Protein AF-A0A094AEA1-F1 (afdb_monomer_lite)

Radius of gyration: 21.07 Å; chains: 1; bounding box: 58×48×58 Å

Foldseek 3Di:
DDDDPDDPQCNVPVVVVVLVVCVVVVNHDPVSVVVVVCPDPVNCVVVVHDADLAEADAQPQVLQVVLVVSVQVVQVVVVHAKEKEAWDKDDKPFDPDDPVVVLCVQQDDDRVCQAQDHRIAIDDAFFKKFFQAQDDVVVPSHHLDIDTHHDDDDDPPWDKDWDDPDSHYIYIDTPDFDDADDDDPRITMGIGDHRMHGRSYDHPVSCPPPRDPHYHYDPDDDPDVPPVPD

pLDDT: mean 79.5, std 16.37, range [35.78, 96.88]

Structure (mmCIF, N/CA/C/O backbone):
data_AF-A0A094AEA1-F1
#
_entry.id   AF-A0A094AEA1-F1
#
loop_
_atom_site.group_PDB
_atom_site.id
_atom_site.type_symbol
_atom_site.label_atom_id
_atom_site.label_alt_id
_atom_site.label_comp_id
_atom_site.label_asym_id
_atom_site.label_entity_id
_atom_site.label_seq_id
_atom_site.pdbx_PDB_ins_code
_atom_site.Cartn_x
_atom_site.Cartn_y
_atom_site.Cartn_z
_atom_site.occupancy
_atom_site.B_iso_or_equiv
_atom_site.auth_seq_id
_atom_site.auth_comp_id
_atom_site.auth_asym_id
_atom_site.auth_atom_id
_atom_site.pdbx_PDB_model_num
ATOM 1 N N . MET A 1 1 ? -20.321 30.774 8.370 1.00 50.22 1 MET A N 1
ATOM 2 C CA . MET A 1 1 ? -19.641 29.463 8.429 1.00 50.22 1 MET A CA 1
ATOM 3 C C . MET A 1 1 ? -20.713 28.437 8.735 1.00 50.22 1 MET A C 1
ATOM 5 O O . MET A 1 1 ? -21.403 28.610 9.728 1.00 50.22 1 MET A O 1
ATOM 9 N N . VAL A 1 2 ? -20.937 27.473 7.847 1.00 66.75 2 VAL A N 1
ATOM 10 C CA . VAL A 1 2 ? -21.936 26.412 8.049 1.00 66.75 2 VAL A CA 1
ATOM 11 C C . VAL A 1 2 ? -21.170 25.153 8.434 1.00 66.75 2 VAL A C 1
ATOM 13 O O . VAL A 1 2 ? -20.231 24.784 7.731 1.00 66.75 2 VAL A O 1
ATOM 16 N N . PHE A 1 3 ? -21.530 24.537 9.557 1.00 77.38 3 PHE A N 1
ATOM 17 C CA . PHE A 1 3 ? -20.961 23.265 9.995 1.00 77.38 3 PHE A CA 1
ATOM 18 C C . PHE A 1 3 ? -21.925 22.145 9.621 1.00 77.38 3 PHE A C 1
ATOM 20 O O . PHE A 1 3 ? -23.114 22.234 9.915 1.00 77.38 3 PHE A O 1
ATOM 27 N N . LEU A 1 4 ? -21.413 21.104 8.969 1.00 79.75 4 LEU A N 1
ATOM 28 C CA . LEU A 1 4 ? -22.172 19.879 8.747 1.00 79.75 4 LEU A CA 1
ATOM 29 C C . LEU A 1 4 ? -22.147 19.069 10.045 1.00 79.75 4 LEU A C 1
ATOM 31 O O . LEU A 1 4 ? -21.067 18.775 10.558 1.00 79.75 4 LEU A O 1
ATOM 35 N N . THR A 1 5 ? -23.323 18.757 10.583 1.00 77.25 5 THR A N 1
ATOM 36 C CA . THR A 1 5 ? -23.481 18.047 11.864 1.00 77.25 5 THR A CA 1
ATOM 37 C C . THR A 1 5 ? -23.836 16.575 11.696 1.00 77.25 5 THR A C 1
ATOM 39 O O . THR A 1 5 ? -23.766 15.826 12.660 1.00 77.25 5 THR A O 1
ATOM 42 N N . GLU A 1 6 ? -24.219 16.153 10.491 1.00 78.12 6 GLU A N 1
ATOM 43 C CA . GLU A 1 6 ? -24.683 14.793 10.221 1.00 78.12 6 GLU A CA 1
ATOM 44 C C . GLU A 1 6 ? -23.551 13.919 9.664 1.00 78.12 6 GLU A C 1
ATOM 46 O O . GLU A 1 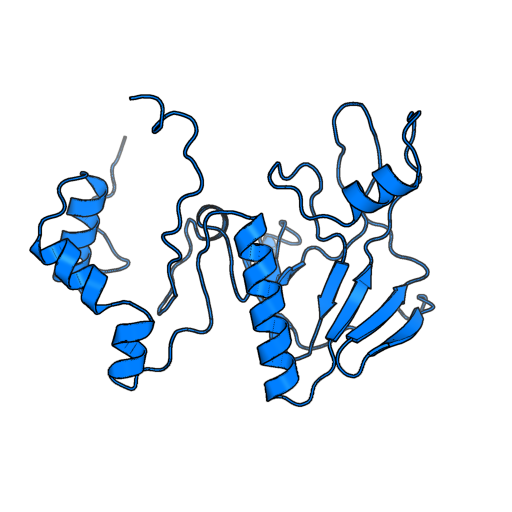6 ? -22.912 14.262 8.661 1.00 78.12 6 GLU A O 1
ATOM 51 N N . GLN A 1 7 ? -23.287 12.786 10.324 1.00 77.38 7 GLN A N 1
ATOM 52 C CA . GLN A 1 7 ? -22.296 11.807 9.883 1.00 77.38 7 GLN A CA 1
ATOM 53 C C . GLN A 1 7 ? -22.943 10.751 8.983 1.00 77.38 7 GLN A C 1
ATOM 55 O O . GLN A 1 7 ? -23.528 9.782 9.451 1.00 77.38 7 GLN A O 1
ATOM 60 N N . MET A 1 8 ? -22.761 10.891 7.671 1.00 82.81 8 MET A N 1
ATOM 61 C CA . MET A 1 8 ? -23.356 9.967 6.696 1.00 82.81 8 MET A CA 1
ATOM 62 C C . MET A 1 8 ? -22.589 8.645 6.542 1.00 82.81 8 MET A C 1
ATOM 64 O O . MET A 1 8 ? -23.136 7.679 6.022 1.00 82.81 8 MET A O 1
ATOM 68 N N . ARG A 1 9 ? -21.306 8.579 6.936 1.00 80.94 9 ARG A N 1
ATOM 69 C CA . ARG A 1 9 ? -20.458 7.396 6.670 1.00 80.94 9 ARG A CA 1
ATOM 70 C C . ARG A 1 9 ? -20.706 6.225 7.619 1.00 80.94 9 ARG A C 1
ATOM 72 O O . ARG A 1 9 ? -20.421 5.096 7.240 1.00 80.94 9 ARG A O 1
ATOM 79 N N . GLN A 1 10 ? -21.176 6.502 8.832 1.00 82.19 10 GLN A N 1
ATOM 80 C CA . GLN A 1 10 ? -21.450 5.513 9.881 1.00 82.19 10 GLN A CA 1
ATOM 81 C C . GLN A 1 10 ? -22.907 5.589 10.363 1.00 82.19 10 GLN A C 1
ATOM 83 O O . GLN A 1 10 ? -23.196 5.208 11.489 1.00 82.19 10 GLN A O 1
ATOM 88 N N . ALA A 1 11 ? -23.825 6.084 9.525 1.00 81.12 11 ALA A N 1
ATOM 89 C CA . ALA A 1 11 ? -25.209 6.369 9.918 1.00 81.12 11 ALA A CA 1
ATOM 90 C C . ALA A 1 11 ? -25.975 5.146 10.467 1.00 81.12 11 ALA A C 1
ATOM 92 O O . ALA A 1 11 ? -26.924 5.303 11.226 1.00 81.12 11 ALA A O 1
ATOM 93 N N . GLU A 1 12 ? -25.563 3.932 10.091 1.00 87.44 12 GLU A N 1
ATOM 94 C CA . GLU A 1 12 ? -26.194 2.675 10.513 1.00 87.44 12 GLU A CA 1
ATOM 95 C C . GLU A 1 12 ? -25.604 2.093 11.813 1.00 87.44 12 GLU A C 1
ATOM 97 O O . GLU A 1 12 ? -26.173 1.157 12.370 1.00 87.44 12 GLU A O 1
ATOM 102 N N . ASP A 1 13 ? -24.494 2.640 12.323 1.00 89.69 13 ASP A N 1
ATOM 103 C CA . ASP A 1 13 ? -23.802 2.151 13.523 1.00 89.69 13 ASP A CA 1
ATOM 104 C C . ASP A 1 13 ? -23.634 3.279 14.551 1.00 89.69 13 ASP A C 1
ATOM 106 O O . ASP A 1 13 ? -22.590 3.931 14.651 1.00 89.69 13 ASP A O 1
ATOM 110 N N . LEU A 1 14 ? -24.703 3.510 15.321 1.00 89.00 14 LEU A N 1
ATOM 111 C CA . LEU A 1 14 ? -24.758 4.561 16.342 1.00 89.00 14 LEU A CA 1
ATOM 112 C C . LEU A 1 14 ? -23.715 4.358 17.448 1.00 89.00 14 LEU A C 1
ATOM 114 O O . LEU A 1 14 ? -23.141 5.328 17.933 1.00 89.00 14 LEU A O 1
ATOM 118 N N . VAL A 1 15 ? -23.426 3.106 17.820 1.00 89.69 15 VAL A N 1
ATOM 119 C CA . VAL A 1 15 ? -22.419 2.796 18.848 1.00 89.69 15 VAL A CA 1
ATOM 120 C C . VAL A 1 15 ? -21.035 3.218 18.364 1.00 89.69 15 VAL A C 1
ATOM 122 O O . VAL A 1 15 ? -20.272 3.843 19.108 1.00 89.69 15 VAL A O 1
ATOM 125 N N . PHE A 1 16 ? -20.712 2.920 17.105 1.00 89.31 16 PHE A N 1
ATOM 126 C CA . PHE A 1 16 ? -19.448 3.337 16.519 1.00 89.31 16 PHE A CA 1
ATOM 127 C C . PHE A 1 16 ? -19.384 4.851 16.295 1.00 89.31 16 PHE A C 1
ATOM 129 O O . PHE A 1 16 ? -18.338 5.453 16.546 1.00 89.31 16 PHE A O 1
ATOM 136 N N . GLN A 1 17 ? -20.483 5.488 15.883 1.00 90.56 17 GLN A N 1
ATOM 137 C CA . GLN A 1 17 ? -20.557 6.946 15.768 1.00 90.56 17 GLN A CA 1
ATOM 138 C C . GLN A 1 17 ? -20.243 7.628 17.107 1.00 90.56 17 GLN A C 1
ATOM 140 O O . GLN A 1 17 ? -19.363 8.488 17.167 1.00 90.56 17 GLN A O 1
ATOM 145 N N . ASP A 1 18 ? -20.898 7.192 18.178 1.00 91.38 18 ASP A N 1
ATOM 146 C CA . ASP A 1 18 ? -20.708 7.701 19.533 1.00 91.38 18 ASP A CA 1
ATOM 147 C C . ASP A 1 18 ? -19.257 7.542 20.015 1.00 91.38 18 ASP A C 1
ATOM 149 O O . ASP A 1 18 ? -18.666 8.467 20.587 1.00 91.38 18 ASP A O 1
ATOM 153 N N . LEU A 1 19 ? -18.649 6.381 19.747 1.00 93.50 19 LEU A N 1
ATOM 154 C CA . LEU A 1 19 ? -17.238 6.130 20.041 1.00 93.50 19 LEU A CA 1
ATOM 155 C C . LEU A 1 19 ? -16.334 7.108 19.277 1.00 93.50 19 LEU A C 1
ATOM 157 O O . LEU A 1 19 ? -15.411 7.681 19.863 1.00 93.50 19 LEU A O 1
ATOM 161 N N . LEU A 1 20 ? -16.590 7.335 17.984 1.00 91.44 20 LEU A N 1
ATOM 162 C CA . LEU A 1 20 ? -15.818 8.271 17.157 1.00 91.44 20 LEU A CA 1
ATOM 163 C C . LEU A 1 20 ? -15.976 9.725 17.619 1.00 91.44 20 LEU A C 1
ATOM 165 O O . LEU A 1 20 ? -15.004 10.486 17.590 1.00 91.44 20 LEU A O 1
ATOM 169 N N . GLU A 1 21 ? -17.167 10.122 18.065 1.00 91.56 21 GLU A N 1
ATOM 170 C CA . GLU A 1 21 ? -17.406 11.448 18.634 1.00 91.56 21 GLU A CA 1
ATOM 171 C C . GLU A 1 21 ? -16.612 11.650 19.927 1.00 91.56 21 GLU A C 1
ATOM 173 O O . GLU A 1 21 ? -15.903 12.654 20.044 1.00 91.56 21 GLU A O 1
ATOM 178 N N . ARG A 1 22 ? -16.624 10.660 20.832 1.00 94.88 22 ARG A N 1
ATOM 179 C CA . ARG A 1 22 ? -15.803 10.674 22.056 1.00 94.88 22 ARG A CA 1
ATOM 180 C C . ARG A 1 22 ? -14.307 10.658 21.761 1.00 94.88 22 ARG A C 1
ATOM 182 O O . ARG A 1 22 ? -13.546 11.365 22.422 1.00 94.88 22 ARG A O 1
ATOM 189 N N . ALA A 1 23 ? -13.867 9.902 20.755 1.00 91.75 23 ALA A N 1
ATOM 190 C CA . ALA A 1 23 ? -12.479 9.927 20.300 1.00 91.75 23 ALA A CA 1
ATOM 191 C C . ALA A 1 23 ? -12.083 11.331 19.818 1.00 91.75 23 ALA A C 1
ATOM 193 O O . ALA A 1 23 ? -11.015 11.833 20.173 1.00 91.75 23 ALA A O 1
ATOM 194 N N . ARG A 1 24 ? -12.961 11.995 19.054 1.00 90.81 24 ARG A N 1
ATOM 195 C CA . ARG A 1 24 ? -12.738 13.350 18.531 1.00 90.81 24 ARG A CA 1
ATOM 196 C C . ARG A 1 24 ? -12.669 14.409 19.634 1.00 90.81 24 ARG A C 1
ATOM 198 O O . ARG A 1 24 ? -11.905 15.361 19.489 1.00 90.81 24 ARG A O 1
ATOM 205 N N . SER A 1 25 ? -13.443 14.264 20.710 1.00 93.75 25 SER A N 1
ATOM 206 C CA . SER A 1 25 ? -13.409 15.160 21.877 1.00 93.75 25 SER A CA 1
ATOM 207 C C . SER A 1 25 ? -12.393 14.759 22.949 1.00 93.75 25 SER A C 1
ATOM 209 O O . SER A 1 25 ? -12.311 15.440 23.966 1.00 93.75 25 SER A O 1
ATOM 211 N N . ALA A 1 26 ? -11.613 13.693 22.732 1.00 93.31 26 ALA A N 1
ATOM 212 C CA . ALA A 1 26 ? -10.673 13.134 23.706 1.00 93.31 26 ALA A CA 1
ATOM 213 C C . ALA A 1 26 ? -11.330 12.722 25.044 1.00 93.31 26 ALA A C 1
ATOM 215 O O . ALA A 1 26 ? -10.745 12.873 26.114 1.00 93.31 26 ALA A O 1
ATOM 216 N N . THR A 1 27 ? -12.543 12.171 24.980 1.00 96.12 27 THR A N 1
ATOM 217 C CA . THR A 1 27 ? -13.341 11.727 26.138 1.00 96.12 27 THR A CA 1
ATOM 218 C C . THR A 1 27 ? -13.695 10.238 26.053 1.00 96.12 27 THR A C 1
ATOM 220 O O . THR A 1 27 ? -14.815 9.848 26.380 1.00 96.12 27 THR A O 1
ATOM 223 N N . LEU A 1 28 ? -12.776 9.406 25.551 1.00 95.00 28 LEU A N 1
ATOM 224 C CA . LEU A 1 28 ? -12.965 7.952 25.489 1.00 95.00 28 LEU A CA 1
ATOM 225 C C . LEU A 1 28 ? -13.143 7.359 26.891 1.00 95.00 28 LEU A C 1
ATOM 227 O O . LEU A 1 28 ? -12.433 7.721 27.830 1.00 95.00 28 LEU A O 1
ATOM 231 N N . THR A 1 29 ? -14.080 6.426 27.009 1.00 95.12 29 THR A N 1
ATOM 232 C CA . THR A 1 29 ? -14.373 5.683 28.239 1.00 95.12 29 THR A CA 1
ATOM 233 C C . THR A 1 29 ? -13.571 4.380 28.314 1.00 95.12 29 THR A C 1
ATOM 235 O O . THR A 1 29 ? -12.970 3.938 27.332 1.00 95.12 29 THR A O 1
ATOM 238 N N . ALA A 1 30 ? -13.575 3.730 29.481 1.00 95.56 30 ALA A N 1
ATOM 239 C CA . ALA A 1 30 ? -12.978 2.402 29.635 1.00 95.56 30 ALA A CA 1
ATOM 240 C C . ALA A 1 30 ? -13.652 1.355 28.727 1.00 95.56 30 ALA A C 1
ATOM 242 O O . ALA A 1 30 ? -12.961 0.513 28.154 1.00 95.56 30 ALA A O 1
ATOM 243 N N . ASP A 1 31 ? -14.970 1.454 28.538 1.00 94.06 31 ASP A N 1
ATOM 244 C CA . ASP A 1 31 ? -15.739 0.554 27.674 1.00 94.06 31 ASP A CA 1
ATOM 245 C C . ASP A 1 31 ? -15.405 0.763 26.189 1.00 94.06 31 ASP A C 1
ATOM 247 O O . ASP A 1 31 ? -15.290 -0.208 25.437 1.00 94.06 31 ASP A O 1
ATOM 251 N N . ASP A 1 32 ? -15.153 2.009 25.764 1.00 94.44 32 ASP A N 1
ATOM 252 C CA . ASP A 1 32 ? -14.671 2.295 24.404 1.00 94.44 32 ASP A CA 1
ATOM 253 C C . ASP A 1 32 ? -13.307 1.632 24.161 1.00 94.44 32 ASP A C 1
ATOM 255 O O . ASP A 1 32 ? -13.085 0.998 23.129 1.00 94.44 32 ASP A O 1
ATOM 259 N N . VAL A 1 33 ? -12.390 1.733 25.129 1.00 92.12 33 VAL A N 1
ATOM 260 C CA . VAL A 1 33 ? -11.064 1.102 25.044 1.00 92.12 33 VAL A CA 1
ATOM 261 C C . VAL A 1 33 ? -11.180 -0.424 25.034 1.00 92.12 33 VAL A C 1
ATOM 263 O O . VAL A 1 33 ? -10.496 -1.080 24.248 1.00 92.12 33 VAL A O 1
ATOM 266 N N . ALA A 1 34 ? -12.060 -1.002 25.855 1.00 92.25 34 ALA A N 1
ATOM 267 C CA . ALA A 1 34 ? -12.329 -2.439 25.845 1.00 92.25 34 ALA A CA 1
ATOM 268 C C . ALA A 1 34 ? -12.881 -2.903 24.485 1.00 92.25 34 ALA A C 1
ATOM 270 O O . ALA A 1 34 ? -12.430 -3.916 23.949 1.00 92.25 34 ALA A O 1
ATOM 271 N N . THR A 1 35 ? -13.783 -2.119 23.891 1.00 91.69 35 THR A N 1
ATOM 272 C CA . THR A 1 35 ? -14.342 -2.363 22.553 1.00 91.69 35 THR A CA 1
ATOM 273 C C . THR A 1 35 ? -13.265 -2.296 21.466 1.00 91.69 35 THR A C 1
ATOM 275 O O . THR A 1 35 ? -13.200 -3.160 20.596 1.00 91.69 35 THR A O 1
ATOM 278 N N . LEU A 1 36 ? -12.359 -1.316 21.520 1.00 90.81 36 LEU A N 1
ATOM 279 C CA . LEU A 1 36 ? -11.240 -1.234 20.574 1.00 90.81 36 LEU A CA 1
ATOM 280 C C . LEU A 1 36 ? -10.261 -2.407 20.739 1.00 90.81 36 LEU A C 1
ATOM 282 O O . LEU A 1 36 ? -9.800 -2.970 19.745 1.00 90.81 36 LEU A O 1
ATOM 286 N N . ASN A 1 37 ? -9.980 -2.816 21.978 1.00 90.44 37 ASN A N 1
ATOM 287 C CA . ASN A 1 37 ? -9.094 -3.943 22.268 1.00 90.44 37 ASN A CA 1
ATOM 288 C C . ASN A 1 37 ? -9.697 -5.300 21.872 1.00 90.44 37 ASN A C 1
ATOM 290 O O . ASN A 1 37 ? -8.947 -6.217 21.538 1.00 90.44 37 ASN A O 1
ATOM 294 N N . SER A 1 38 ? -11.024 -5.454 21.846 1.00 89.56 38 SER A N 1
ATOM 295 C CA . SER A 1 38 ? -11.652 -6.671 21.308 1.00 89.56 38 SER A CA 1
ATOM 296 C C . SER A 1 38 ? -11.488 -6.788 19.785 1.00 89.56 38 SER A C 1
ATOM 298 O O . SER A 1 38 ? -11.531 -7.889 19.242 1.00 89.56 38 SER A O 1
ATOM 300 N N . CYS A 1 39 ? -11.218 -5.671 19.101 1.00 89.75 39 CYS A N 1
ATOM 301 C CA . CYS A 1 39 ? -11.060 -5.594 17.651 1.00 89.75 39 CYS A CA 1
ATOM 302 C C . CYS A 1 39 ? -9.614 -5.759 17.151 1.00 89.75 39 CYS A C 1
ATOM 304 O O . CYS A 1 39 ? -9.359 -5.482 15.975 1.00 89.75 39 CYS A O 1
ATOM 306 N N . THR A 1 40 ? -8.664 -6.184 17.990 1.00 91.44 40 THR A N 1
ATOM 307 C CA . THR A 1 40 ? -7.281 -6.423 17.542 1.00 91.44 40 THR A CA 1
ATOM 308 C C . THR A 1 40 ? -7.209 -7.543 16.506 1.00 91.44 40 THR A C 1
ATOM 310 O O . THR A 1 40 ? -8.050 -8.445 16.472 1.00 91.44 40 THR A O 1
ATOM 313 N N . THR A 1 41 ? -6.177 -7.502 15.660 1.00 88.25 41 THR A N 1
ATOM 314 C CA . THR A 1 41 ? -5.921 -8.544 14.658 1.00 88.25 41 THR A CA 1
ATOM 315 C C . THR A 1 41 ? -5.825 -9.921 15.313 1.00 88.25 41 THR A C 1
ATOM 317 O O . THR A 1 41 ? -6.413 -10.873 14.811 1.00 88.25 41 THR A O 1
ATOM 320 N N . GLU A 1 42 ? -5.140 -10.026 16.454 1.00 89.25 42 GLU A N 1
ATOM 321 C CA . GLU A 1 42 ? -4.992 -11.273 17.203 1.00 89.25 42 GLU A CA 1
ATOM 322 C C . GLU A 1 42 ? -6.342 -11.811 17.691 1.00 89.25 42 GLU A C 1
ATOM 324 O O . GLU A 1 42 ? -6.629 -12.991 17.494 1.00 89.25 42 GLU A O 1
ATOM 329 N N . ASN A 1 43 ? -7.190 -10.953 18.270 1.00 90.19 43 ASN A N 1
ATOM 330 C CA . ASN A 1 43 ? -8.504 -11.360 18.771 1.00 90.19 43 ASN A CA 1
ATOM 331 C C . ASN A 1 43 ? -9.444 -11.765 17.633 1.00 90.19 43 ASN A C 1
ATOM 333 O O . ASN A 1 43 ? -10.114 -12.792 17.723 1.00 90.19 43 ASN A O 1
ATOM 337 N N . ARG A 1 44 ? -9.454 -11.013 16.527 1.00 89.25 44 ARG A N 1
ATOM 338 C CA . ARG A 1 44 ? -10.253 -11.358 15.342 1.00 89.25 44 ARG A CA 1
ATOM 339 C C . ARG A 1 44 ? -9.821 -12.692 14.732 1.00 89.25 44 ARG A C 1
ATOM 341 O O . ARG A 1 44 ? -10.673 -13.532 14.455 1.00 89.25 44 ARG A O 1
ATOM 348 N N . ILE A 1 45 ? -8.514 -12.936 14.604 1.00 91.06 45 ILE A N 1
ATOM 349 C CA . ILE A 1 45 ? -7.986 -14.228 14.134 1.00 91.06 45 ILE A CA 1
ATOM 350 C C . ILE A 1 45 ? -8.361 -15.362 15.096 1.00 91.06 45 ILE A C 1
ATOM 352 O O . ILE A 1 45 ? -8.776 -16.427 14.641 1.00 91.06 45 ILE A O 1
ATOM 356 N N . ALA A 1 46 ? -8.253 -15.147 16.412 1.00 91.69 46 ALA A N 1
ATOM 357 C CA . ALA A 1 46 ? -8.652 -16.140 17.413 1.00 91.69 46 ALA A CA 1
ATOM 358 C C . ALA A 1 46 ? -10.148 -16.497 17.321 1.00 91.69 46 ALA A C 1
ATOM 360 O O . ALA A 1 46 ? -10.524 -17.638 17.583 1.00 91.69 46 ALA A O 1
ATOM 361 N N . ASN A 1 47 ? -10.977 -15.553 16.871 1.00 91.00 47 ASN A N 1
ATOM 362 C CA . ASN A 1 47 ? -12.402 -15.748 16.606 1.00 91.00 47 ASN A CA 1
ATOM 363 C C . ASN A 1 47 ? -12.704 -16.320 15.204 1.00 91.00 47 ASN A C 1
ATOM 365 O O . ASN A 1 47 ? -13.868 -16.438 14.827 1.00 91.00 47 ASN A O 1
ATOM 369 N N . GLY A 1 48 ? -11.682 -16.691 14.425 1.00 91.31 48 GLY A N 1
ATOM 370 C CA . GLY A 1 48 ? -11.834 -17.280 13.091 1.00 91.31 48 GLY A CA 1
ATOM 371 C C . GLY A 1 48 ? -12.064 -16.268 11.965 1.00 91.31 48 GLY A C 1
ATOM 372 O O . GLY A 1 48 ? -12.373 -16.668 10.841 1.00 91.31 48 GLY A O 1
ATOM 373 N N . GLU A 1 49 ? -11.909 -14.968 12.225 1.00 91.25 49 GLU A N 1
ATOM 374 C CA . GLU A 1 49 ? -12.013 -13.943 11.189 1.00 91.25 49 GLU A CA 1
ATOM 375 C C . GLU A 1 49 ? -10.727 -13.850 10.359 1.00 91.25 49 GLU A C 1
ATOM 377 O O . GLU A 1 49 ? -9.607 -13.978 10.859 1.00 91.25 49 GLU A O 1
ATOM 382 N N . THR A 1 50 ? -10.887 -13.560 9.067 1.00 86.81 50 THR A N 1
ATOM 383 C CA . THR A 1 50 ? -9.753 -13.228 8.199 1.00 86.81 50 THR A CA 1
ATOM 384 C C . THR A 1 50 ? -9.477 -11.728 8.295 1.00 86.81 50 THR A C 1
ATOM 386 O O . THR A 1 50 ? -10.377 -10.931 8.019 1.00 86.81 50 THR A O 1
ATOM 389 N N . PRO A 1 51 ? -8.258 -11.308 8.671 1.00 84.62 51 PRO A N 1
ATOM 390 C CA . PRO A 1 51 ? -7.947 -9.895 8.787 1.00 84.62 51 PRO A CA 1
ATOM 391 C C . PRO A 1 51 ? -7.996 -9.205 7.413 1.00 84.62 51 PRO A C 1
ATOM 393 O O . PRO A 1 51 ? -7.666 -9.826 6.398 1.00 84.62 51 PRO A O 1
ATOM 396 N N . PRO A 1 52 ? -8.372 -7.914 7.356 1.00 86.75 52 PRO A N 1
ATOM 397 C CA . PRO A 1 52 ? -8.426 -7.175 6.101 1.00 86.75 52 PRO A CA 1
ATOM 398 C C . PRO A 1 52 ? -7.070 -7.140 5.391 1.00 86.75 52 PRO A C 1
ATOM 400 O O . PRO A 1 52 ? -6.025 -6.995 6.020 1.00 86.75 52 PRO A O 1
ATOM 403 N N . GLU A 1 53 ? -7.084 -7.163 4.059 1.00 84.31 53 GLU A N 1
ATOM 404 C CA . GLU A 1 53 ? -5.852 -7.126 3.254 1.00 84.31 53 GLU A CA 1
ATOM 405 C C . GLU A 1 53 ? -5.126 -5.769 3.286 1.00 84.31 53 GLU A C 1
ATOM 407 O O . GLU A 1 53 ? -3.992 -5.657 2.815 1.00 84.31 53 GLU A O 1
ATOM 412 N N . ARG A 1 54 ? -5.790 -4.716 3.783 1.00 90.75 54 ARG A N 1
ATOM 413 C CA . ARG A 1 54 ? -5.304 -3.333 3.732 1.00 90.75 54 ARG A CA 1
ATOM 414 C C . ARG A 1 54 ? -5.072 -2.755 5.116 1.00 90.75 54 ARG A C 1
ATOM 416 O O . ARG A 1 54 ? -5.904 -2.923 6.006 1.00 90.75 54 ARG A O 1
ATOM 423 N N . ALA A 1 55 ? -4.002 -1.979 5.248 1.00 92.62 55 ALA A N 1
ATOM 424 C CA . ALA A 1 55 ? -3.642 -1.305 6.486 1.00 92.62 55 ALA A CA 1
ATOM 425 C C . ALA A 1 55 ? -3.454 0.213 6.326 1.00 92.62 55 ALA A C 1
ATOM 427 O O . ALA A 1 55 ? -2.920 0.701 5.327 1.00 92.62 55 ALA A O 1
ATOM 428 N N . ILE A 1 56 ? -3.825 0.965 7.360 1.00 92.31 56 ILE A N 1
ATOM 429 C CA . ILE A 1 56 ? -3.379 2.342 7.573 1.00 92.31 56 ILE A CA 1
ATOM 430 C C . ILE A 1 56 ? -2.208 2.311 8.551 1.00 92.31 56 ILE A C 1
ATOM 432 O O . ILE A 1 56 ? -2.349 1.851 9.681 1.00 92.31 56 ILE A O 1
ATOM 436 N N . ILE A 1 57 ? -1.052 2.821 8.128 1.00 90.50 57 ILE A N 1
ATOM 437 C CA . ILE A 1 57 ? 0.164 2.896 8.945 1.00 90.50 57 ILE A CA 1
ATOM 438 C C . ILE A 1 57 ? 0.695 4.322 8.902 1.00 90.50 57 ILE A C 1
ATOM 440 O O . ILE A 1 57 ? 1.084 4.814 7.845 1.00 90.50 57 ILE A O 1
ATOM 444 N N . ARG A 1 58 ? 0.756 4.977 10.063 1.00 85.81 58 ARG A N 1
ATOM 445 C CA . ARG A 1 58 ? 1.135 6.392 10.191 1.00 85.81 58 ARG A CA 1
ATOM 446 C C . ARG A 1 58 ? 2.518 6.710 9.609 1.00 85.81 58 ARG A C 1
ATOM 448 O O . ARG A 1 58 ? 2.669 7.639 8.820 1.00 85.81 58 ARG A O 1
ATOM 455 N N . LEU A 1 59 ? 3.549 5.961 10.003 1.00 83.88 59 LEU A N 1
ATOM 456 C CA . LEU A 1 59 ? 4.927 6.255 9.602 1.00 83.88 59 LEU A CA 1
ATOM 457 C C . LEU A 1 59 ? 5.207 5.747 8.185 1.00 83.88 59 LEU A C 1
ATOM 459 O O . LEU A 1 59 ? 5.110 4.549 7.925 1.00 83.88 59 LEU A O 1
ATOM 463 N N . ASN A 1 60 ? 5.645 6.633 7.284 1.00 79.81 60 ASN A N 1
ATOM 464 C CA . ASN A 1 60 ? 5.901 6.280 5.882 1.00 79.81 60 ASN A CA 1
ATOM 465 C C . ASN A 1 60 ? 6.948 5.160 5.715 1.00 79.81 60 ASN A C 1
ATOM 467 O O . ASN A 1 60 ? 6.811 4.319 4.829 1.00 79.81 60 ASN A O 1
ATOM 471 N N . ARG A 1 61 ? 7.968 5.118 6.583 1.00 79.88 61 ARG A N 1
ATOM 472 C CA . ARG A 1 61 ? 8.989 4.058 6.589 1.00 79.88 61 ARG A CA 1
ATOM 473 C C . ARG A 1 61 ? 8.412 2.704 7.011 1.00 79.88 61 ARG A C 1
ATOM 475 O O . ARG A 1 61 ? 8.653 1.705 6.342 1.00 79.88 61 ARG A O 1
ATOM 482 N N . ALA A 1 62 ? 7.604 2.681 8.073 1.00 84.44 62 ALA A N 1
ATOM 483 C CA . ALA A 1 62 ? 6.920 1.467 8.522 1.00 84.44 62 ALA A CA 1
ATOM 484 C C . ALA A 1 62 ? 5.894 0.986 7.483 1.00 84.44 62 ALA A C 1
ATOM 486 O O . ALA A 1 62 ? 5.811 -0.208 7.207 1.00 84.44 62 ALA A O 1
ATOM 487 N N . ARG A 1 63 ? 5.172 1.919 6.845 1.00 88.62 63 ARG A N 1
ATOM 488 C CA . ARG A 1 63 ? 4.273 1.643 5.717 1.00 88.62 63 ARG A CA 1
ATOM 489 C C . ARG A 1 63 ? 5.015 0.952 4.571 1.00 88.62 63 ARG A C 1
ATOM 491 O O . ARG A 1 63 ? 4.498 -0.011 4.011 1.00 88.62 63 ARG A O 1
ATOM 498 N N . GLU A 1 64 ? 6.199 1.432 4.197 1.00 84.94 64 GLU A N 1
ATOM 499 C CA . GLU A 1 64 ? 6.988 0.807 3.129 1.00 84.94 64 GLU A CA 1
ATOM 500 C C . GLU A 1 64 ? 7.423 -0.614 3.502 1.00 84.94 64 GLU A C 1
ATOM 502 O O . GLU A 1 64 ? 7.242 -1.545 2.720 1.00 84.94 64 GLU A O 1
ATOM 507 N N . GLN A 1 65 ? 7.936 -0.800 4.719 1.00 85.75 65 GLN A N 1
ATOM 508 C CA . GLN A 1 65 ? 8.346 -2.116 5.200 1.00 85.75 65 GLN A CA 1
ATOM 509 C C . GLN A 1 65 ? 7.173 -3.104 5.225 1.00 85.75 65 GLN A C 1
ATOM 511 O O . GLN A 1 65 ? 7.312 -4.225 4.737 1.00 85.75 65 GLN A O 1
ATOM 516 N N . ALA A 1 66 ? 6.011 -2.682 5.732 1.00 89.69 66 ALA A N 1
ATOM 517 C CA . ALA A 1 66 ? 4.801 -3.498 5.732 1.00 89.69 66 ALA A CA 1
ATOM 518 C C . ALA A 1 66 ? 4.385 -3.880 4.305 1.00 89.69 66 ALA A C 1
ATOM 520 O O . ALA A 1 66 ? 4.130 -5.050 4.032 1.00 89.69 66 ALA A O 1
ATOM 521 N N . ASN A 1 67 ? 4.398 -2.926 3.369 1.00 92.31 67 ASN A N 1
ATOM 522 C CA . ASN A 1 67 ? 4.102 -3.204 1.964 1.00 92.31 67 ASN A CA 1
ATOM 523 C C . ASN A 1 67 ? 5.041 -4.258 1.359 1.00 92.31 67 ASN A C 1
ATOM 525 O O . ASN A 1 67 ? 4.568 -5.142 0.651 1.00 92.31 67 ASN A O 1
ATOM 529 N N . LEU A 1 68 ? 6.345 -4.205 1.647 1.00 90.12 68 LEU A N 1
ATOM 530 C CA . LEU A 1 68 ? 7.299 -5.205 1.156 1.00 90.12 68 LEU A CA 1
ATOM 531 C C . LEU A 1 68 ? 7.058 -6.592 1.767 1.00 90.12 68 LEU A C 1
ATOM 533 O O . LEU A 1 68 ? 7.169 -7.596 1.061 1.00 90.12 68 LEU A O 1
ATOM 537 N N . VAL A 1 69 ? 6.714 -6.667 3.056 1.00 92.06 69 VAL A N 1
ATOM 538 C CA . VAL A 1 69 ? 6.352 -7.932 3.718 1.00 92.06 69 VAL A CA 1
ATOM 539 C C . VAL A 1 69 ? 5.092 -8.526 3.084 1.00 92.06 69 VAL A C 1
ATOM 541 O O . VAL A 1 69 ? 5.103 -9.695 2.693 1.00 92.06 69 VAL A O 1
ATOM 544 N N . HIS A 1 70 ? 4.043 -7.718 2.910 1.00 93.88 70 HIS A N 1
ATOM 545 C CA . HIS A 1 70 ? 2.796 -8.162 2.287 1.00 93.88 70 HIS A CA 1
ATOM 546 C C . HIS A 1 70 ? 2.987 -8.557 0.824 1.00 93.88 70 HIS A C 1
ATOM 548 O O . HIS A 1 70 ? 2.486 -9.601 0.423 1.00 93.88 70 HIS A O 1
ATOM 554 N N . LEU A 1 71 ? 3.774 -7.808 0.047 1.00 95.06 71 LEU A N 1
ATOM 555 C CA . LEU A 1 71 ? 4.101 -8.162 -1.335 1.00 95.06 71 LEU A CA 1
ATOM 556 C C . LEU A 1 71 ? 4.803 -9.525 -1.423 1.00 95.06 71 LEU A C 1
ATOM 558 O O . LEU A 1 71 ? 4.440 -10.351 -2.258 1.00 95.06 71 LEU A O 1
ATOM 562 N N . ARG A 1 72 ? 5.781 -9.784 -0.543 1.00 95.44 72 ARG A N 1
ATOM 563 C CA . ARG A 1 72 ? 6.481 -11.080 -0.479 1.00 95.44 72 ARG A CA 1
ATOM 564 C C . ARG A 1 72 ? 5.527 -12.222 -0.154 1.00 95.44 72 ARG A C 1
ATOM 566 O O . ARG A 1 72 ? 5.580 -13.253 -0.820 1.00 95.44 72 ARG A O 1
ATOM 573 N N . ALA A 1 73 ? 4.667 -12.048 0.848 1.00 94.12 73 ALA A N 1
ATOM 574 C CA . ALA A 1 73 ? 3.667 -13.050 1.205 1.00 94.12 73 ALA A CA 1
ATOM 575 C C . ALA A 1 73 ? 2.667 -13.282 0.059 1.00 94.12 73 ALA A C 1
ATOM 577 O O . ALA A 1 73 ? 2.394 -14.426 -0.298 1.00 94.12 73 ALA A O 1
ATOM 578 N N . PHE A 1 74 ? 2.191 -12.201 -0.564 1.00 95.44 74 PHE A N 1
ATOM 579 C CA . PHE A 1 74 ? 1.244 -12.221 -1.676 1.00 95.44 74 PHE A CA 1
ATOM 580 C C . PHE A 1 74 ? 1.786 -12.988 -2.885 1.00 95.44 74 PHE A C 1
ATOM 582 O O . PHE A 1 74 ? 1.081 -13.846 -3.420 1.00 95.44 74 PHE A O 1
ATOM 589 N N . ALA A 1 75 ? 3.030 -12.701 -3.283 1.00 96.69 75 ALA A N 1
ATOM 590 C CA . ALA A 1 75 ? 3.688 -13.345 -4.415 1.00 96.69 75 ALA A CA 1
ATOM 591 C C . ALA A 1 75 ? 3.942 -14.835 -4.138 1.00 96.69 75 ALA A C 1
ATOM 593 O O . ALA A 1 75 ? 3.578 -15.685 -4.950 1.00 96.69 75 ALA A O 1
ATOM 594 N N . LYS A 1 76 ? 4.467 -15.171 -2.949 1.00 96.56 76 LYS A N 1
ATOM 595 C CA . LYS A 1 76 ? 4.703 -16.567 -2.540 1.00 96.56 76 LYS A CA 1
ATOM 596 C C . LYS A 1 76 ? 3.423 -17.396 -2.522 1.00 96.56 76 LYS A C 1
ATOM 598 O O . LYS A 1 76 ? 3.410 -18.489 -3.077 1.00 96.56 76 LYS A O 1
ATOM 603 N N . ALA A 1 77 ? 2.344 -16.866 -1.943 1.00 96.00 77 ALA A N 1
ATOM 604 C CA . ALA A 1 77 ? 1.051 -17.551 -1.882 1.00 96.00 77 ALA A CA 1
ATOM 605 C C . ALA A 1 77 ? 0.464 -17.863 -3.271 1.00 96.00 77 ALA A C 1
ATOM 607 O O . ALA A 1 77 ? -0.385 -18.740 -3.397 1.00 96.00 77 ALA A O 1
ATOM 608 N N . ARG A 1 78 ? 0.917 -17.155 -4.312 1.00 96.69 78 ARG A N 1
ATOM 609 C CA . ARG A 1 78 ? 0.466 -17.315 -5.700 1.00 96.69 78 ARG A CA 1
ATOM 610 C C . ARG A 1 78 ? 1.506 -17.975 -6.606 1.00 96.69 78 ARG A C 1
ATOM 612 O O . ARG A 1 78 ? 1.267 -18.079 -7.804 1.00 96.69 78 ARG A O 1
ATOM 619 N N . GLY A 1 79 ? 2.657 -18.388 -6.069 1.00 96.62 79 GLY A N 1
ATOM 620 C CA . GLY A 1 79 ? 3.764 -18.918 -6.872 1.00 96.62 79 GLY A CA 1
ATOM 621 C C . GLY A 1 79 ? 4.309 -17.915 -7.897 1.00 96.62 79 GLY A C 1
ATOM 622 O O . GLY A 1 79 ? 4.768 -18.313 -8.963 1.00 96.62 79 GLY A O 1
ATOM 623 N N . GLN A 1 80 ? 4.219 -16.614 -7.610 1.00 96.88 80 GLN A N 1
ATOM 624 C CA . GLN A 1 80 ? 4.632 -15.537 -8.509 1.00 96.88 80 GLN A CA 1
ATOM 625 C C . GLN A 1 80 ? 6.006 -14.974 -8.123 1.00 96.88 80 GLN A C 1
ATOM 627 O O . GLN A 1 80 ? 6.370 -14.925 -6.946 1.00 96.88 80 GLN A O 1
ATOM 632 N N . LYS A 1 81 ? 6.743 -14.478 -9.122 1.00 96.62 81 LYS A N 1
ATOM 633 C CA . LYS A 1 81 ? 7.950 -13.664 -8.924 1.00 96.62 81 LYS A CA 1
ATOM 634 C C . LYS A 1 81 ? 7.582 -12.203 -8.632 1.00 96.62 81 LYS A C 1
ATOM 636 O O . LYS A 1 81 ? 6.481 -11.738 -8.947 1.00 96.62 81 LYS A O 1
ATOM 641 N N . ILE A 1 82 ? 8.526 -11.473 -8.049 1.00 96.25 82 ILE A N 1
ATOM 642 C CA . ILE A 1 82 ? 8.482 -10.027 -7.840 1.00 96.25 82 ILE A CA 1
ATOM 643 C C . ILE A 1 82 ? 9.496 -9.373 -8.773 1.00 96.25 82 ILE A C 1
ATOM 645 O O . ILE A 1 82 ? 10.697 -9.620 -8.679 1.00 96.25 82 ILE A O 1
ATOM 649 N N . TYR A 1 83 ? 9.007 -8.491 -9.631 1.00 9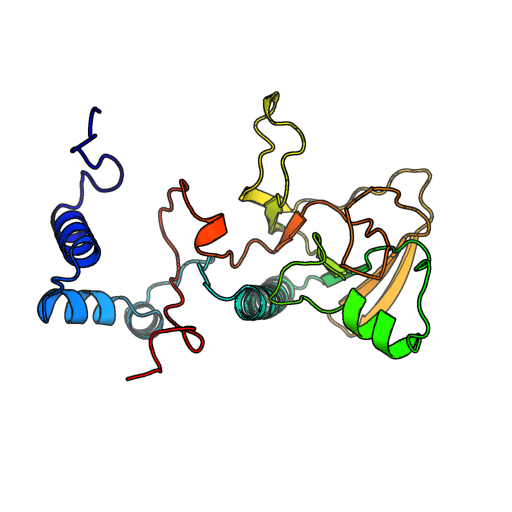3.38 83 TYR A N 1
ATOM 650 C CA . TYR A 1 83 ? 9.796 -7.729 -10.585 1.00 93.38 83 TYR A CA 1
ATOM 651 C C . TYR A 1 83 ? 10.173 -6.374 -9.989 1.00 93.38 83 TYR A C 1
ATOM 653 O O . TYR A 1 83 ? 9.301 -5.615 -9.571 1.00 93.38 83 TYR A O 1
ATOM 661 N N . LEU A 1 84 ? 11.465 -6.070 -9.914 1.00 91.38 84 LEU A N 1
ATOM 662 C CA . LEU A 1 84 ? 11.982 -4.818 -9.367 1.00 91.38 84 LEU A CA 1
ATOM 663 C C . LEU A 1 84 ? 12.364 -3.871 -10.503 1.00 91.38 84 LEU A C 1
ATOM 665 O O . LEU A 1 84 ? 13.253 -4.179 -11.290 1.00 91.38 84 LEU A O 1
ATOM 669 N N . PHE A 1 85 ? 11.734 -2.700 -10.539 1.00 87.56 85 PHE A N 1
ATOM 670 C CA . PHE A 1 85 ? 12.016 -1.628 -11.489 1.00 87.56 85 PHE A CA 1
ATOM 671 C C . PHE A 1 85 ? 12.762 -0.493 -10.770 1.00 87.56 85 PHE A C 1
ATOM 673 O O . PHE A 1 85 ? 12.123 0.294 -10.058 1.00 87.56 85 PHE A O 1
ATOM 680 N N . PRO A 1 86 ? 14.099 -0.394 -10.892 1.00 83.69 86 PRO A N 1
ATOM 681 C CA . PRO A 1 86 ? 14.853 0.714 -10.327 1.00 83.69 86 PRO A CA 1
ATOM 682 C C . PRO A 1 86 ? 14.373 2.021 -10.953 1.00 83.69 86 PRO A C 1
ATOM 684 O O . PRO A 1 86 ? 14.140 2.110 -12.158 1.00 83.69 86 PRO A O 1
ATOM 687 N N . ALA A 1 87 ? 14.215 3.045 -10.124 1.00 78.56 87 ALA A N 1
ATOM 688 C CA . ALA A 1 87 ? 14.023 4.387 -10.635 1.00 78.56 87 ALA A CA 1
ATOM 689 C C . ALA A 1 87 ? 15.304 4.846 -11.331 1.00 78.56 87 ALA A C 1
ATOM 691 O O . ALA A 1 87 ? 16.400 4.539 -10.864 1.00 78.56 87 ALA A O 1
ATOM 692 N N . MET A 1 88 ? 15.165 5.625 -12.398 1.00 74.38 88 MET A N 1
ATOM 693 C CA . MET A 1 88 ? 16.320 6.280 -13.003 1.00 74.38 88 MET A CA 1
ATOM 694 C C . MET A 1 88 ? 16.534 7.659 -12.392 1.00 74.38 88 MET A C 1
ATOM 696 O O . MET A 1 88 ? 15.580 8.311 -11.945 1.00 74.38 88 MET A O 1
ATOM 700 N N . HIS A 1 89 ? 17.788 8.102 -12.395 1.00 70.25 89 HIS A N 1
ATOM 701 C CA . HIS A 1 89 ? 18.185 9.400 -11.870 1.00 70.25 89 HIS A CA 1
ATOM 702 C C . HIS A 1 89 ? 19.042 10.146 -12.876 1.00 70.25 89 HIS A C 1
ATOM 704 O O . HIS A 1 89 ? 19.955 9.566 -13.461 1.00 70.25 89 HIS A O 1
ATOM 710 N N . ASP A 1 90 ? 18.772 11.437 -13.034 1.00 64.25 90 ASP A N 1
ATOM 711 C CA . ASP A 1 90 ? 19.705 12.322 -13.725 1.00 64.25 90 ASP A CA 1
ATOM 712 C C . ASP A 1 90 ? 20.966 12.506 -12.872 1.00 64.25 90 ASP A C 1
ATOM 714 O O . ASP A 1 90 ? 20.909 12.447 -11.638 1.00 64.25 90 ASP A O 1
ATOM 718 N N . ALA A 1 91 ? 22.111 12.735 -13.524 1.00 58.00 91 ALA A N 1
ATOM 719 C CA . ALA A 1 91 ? 23.368 12.960 -12.822 1.00 58.00 91 ALA A CA 1
ATOM 720 C C . ALA A 1 91 ? 23.218 14.131 -11.828 1.00 58.00 91 ALA A C 1
ATOM 722 O O . ALA A 1 91 ? 22.745 15.205 -12.216 1.00 58.00 91 ALA A O 1
ATOM 723 N N . PRO A 1 92 ? 23.605 13.949 -10.553 1.00 58.06 92 PRO A N 1
ATOM 724 C CA . PRO A 1 92 ? 23.535 15.017 -9.566 1.00 58.06 92 PRO A CA 1
ATOM 725 C C . PRO A 1 92 ? 24.417 16.184 -10.010 1.00 58.06 92 PRO A C 1
ATOM 727 O O . PRO A 1 92 ? 25.598 16.007 -10.310 1.00 58.06 92 PRO A O 1
ATOM 730 N N . THR A 1 93 ? 23.867 17.393 -10.022 1.00 54.03 93 THR A N 1
ATOM 731 C CA . THR A 1 93 ? 24.674 18.605 -10.195 1.00 54.03 93 THR A CA 1
ATOM 732 C C . THR A 1 93 ? 25.047 19.173 -8.824 1.00 54.03 93 THR A C 1
ATOM 734 O O . THR A 1 93 ? 24.186 19.372 -7.968 1.00 54.03 93 THR A O 1
ATOM 737 N N . GLY A 1 94 ? 26.347 19.423 -8.610 1.00 53.72 94 GLY A N 1
ATOM 738 C CA . GLY A 1 94 ? 26.842 20.247 -7.499 1.00 53.72 94 GLY A CA 1
ATOM 739 C C . GLY A 1 94 ? 27.238 19.554 -6.187 1.00 53.72 94 GLY A C 1
ATOM 740 O O . GLY A 1 94 ? 27.149 20.200 -5.148 1.00 53.72 94 GLY A O 1
ATOM 741 N N . THR A 1 95 ? 27.696 18.293 -6.171 1.00 53.31 95 THR A N 1
ATOM 742 C CA . THR A 1 95 ? 28.056 17.617 -4.902 1.00 53.31 95 THR A CA 1
ATOM 743 C C . THR A 1 95 ? 29.501 17.129 -4.801 1.00 53.31 95 THR A C 1
ATOM 745 O O . THR A 1 95 ? 29.966 16.406 -5.672 1.00 53.31 95 THR A O 1
ATOM 748 N N . ASN A 1 96 ? 30.134 17.399 -3.649 1.00 54.06 96 ASN A N 1
ATOM 749 C CA . ASN A 1 96 ? 31.324 16.705 -3.116 1.00 54.06 96 ASN A CA 1
ATOM 750 C C . ASN A 1 96 ? 30.962 15.397 -2.365 1.00 54.06 96 ASN A C 1
ATOM 752 O O . ASN A 1 96 ? 31.737 14.909 -1.546 1.00 54.06 96 ASN A O 1
ATOM 756 N N . LEU A 1 97 ? 29.752 14.862 -2.565 1.00 56.31 97 LEU A N 1
ATOM 757 C CA . LEU A 1 97 ? 29.293 13.653 -1.880 1.00 56.31 97 LEU A CA 1
ATOM 758 C C . LEU A 1 97 ? 29.905 12.409 -2.523 1.00 56.31 97 LEU A C 1
ATOM 760 O O . LEU A 1 97 ? 29.923 12.279 -3.744 1.00 56.31 97 LEU A O 1
ATOM 764 N N . ASP A 1 98 ? 30.337 11.475 -1.678 1.00 67.25 98 ASP A N 1
ATOM 765 C CA . ASP A 1 98 ? 30.707 10.130 -2.106 1.00 67.25 98 ASP A CA 1
ATOM 766 C C . ASP A 1 98 ? 29.538 9.466 -2.860 1.00 67.25 98 ASP A C 1
ATOM 768 O O . ASP A 1 98 ? 28.382 9.483 -2.418 1.00 67.25 98 ASP A O 1
ATOM 772 N N . TYR A 1 99 ? 29.854 8.861 -4.003 1.00 61.75 99 TYR A N 1
ATOM 773 C CA . TYR A 1 99 ? 28.906 8.203 -4.898 1.00 61.75 99 TYR A CA 1
ATOM 774 C C . TYR A 1 99 ? 28.096 7.108 -4.183 1.00 61.75 99 TYR A C 1
ATOM 776 O O . TYR A 1 99 ? 26.892 6.973 -4.411 1.00 61.75 99 TYR A O 1
ATOM 784 N N . LEU A 1 100 ? 28.705 6.366 -3.250 1.00 64.44 100 LEU A N 1
ATOM 785 C CA . LEU A 1 100 ? 27.996 5.339 -2.475 1.00 64.44 100 LEU A CA 1
ATOM 786 C C . LEU A 1 100 ? 26.980 5.938 -1.492 1.00 64.44 100 LEU A C 1
ATOM 788 O O . LEU A 1 100 ? 25.893 5.380 -1.305 1.00 64.44 100 LEU A O 1
ATOM 792 N N . ALA A 1 101 ? 27.300 7.078 -0.876 1.00 64.62 101 ALA A N 1
ATOM 793 C CA . ALA A 1 101 ? 26.381 7.793 0.009 1.00 64.62 101 ALA A CA 1
ATOM 794 C C . ALA A 1 101 ? 25.181 8.360 -0.769 1.00 64.62 101 ALA A C 1
ATOM 796 O O . ALA A 1 101 ? 24.039 8.284 -0.299 1.00 64.62 101 ALA A O 1
ATOM 797 N N . LEU A 1 102 ? 25.424 8.849 -1.987 1.00 64.75 102 LEU A N 1
ATOM 798 C CA . LEU A 1 102 ? 24.378 9.280 -2.906 1.00 64.75 102 LEU A CA 1
ATOM 799 C C . LEU A 1 102 ? 23.453 8.111 -3.284 1.00 64.75 102 LEU A C 1
ATOM 801 O O . LEU A 1 102 ? 22.242 8.220 -3.102 1.00 64.75 102 LEU A O 1
ATOM 805 N N . LEU A 1 103 ? 23.999 6.973 -3.727 1.00 64.88 103 LEU A N 1
ATOM 806 C CA . LEU A 1 103 ? 23.195 5.796 -4.084 1.00 64.88 103 LEU A CA 1
ATOM 807 C C . LEU A 1 103 ? 22.332 5.309 -2.914 1.00 64.88 103 LEU A C 1
ATOM 809 O O . LEU A 1 103 ? 21.139 5.054 -3.088 1.00 64.88 103 LEU A O 1
ATOM 813 N N . ARG A 1 104 ? 22.898 5.238 -1.703 1.00 65.44 104 ARG A N 1
ATOM 814 C CA . ARG A 1 104 ? 22.135 4.877 -0.496 1.00 65.44 104 ARG A CA 1
ATOM 815 C C . ARG A 1 104 ? 20.983 5.845 -0.246 1.00 65.44 104 ARG A C 1
ATOM 817 O O . ARG A 1 104 ? 19.875 5.402 0.033 1.00 65.44 104 ARG A O 1
ATOM 824 N N . THR A 1 105 ? 21.224 7.143 -0.388 1.00 64.56 105 THR A N 1
ATOM 825 C CA . THR A 1 105 ? 20.204 8.181 -0.186 1.00 64.56 105 THR A CA 1
ATOM 826 C C . THR A 1 105 ? 19.092 8.099 -1.232 1.00 64.56 105 THR A C 1
ATOM 828 O O . THR A 1 105 ? 17.916 8.274 -0.918 1.00 64.56 105 THR A O 1
ATOM 831 N N . ILE A 1 106 ? 19.451 7.806 -2.479 1.00 64.88 106 ILE A N 1
ATOM 832 C CA . ILE A 1 106 ? 18.514 7.744 -3.593 1.00 64.88 106 ILE A CA 1
ATOM 833 C C . ILE A 1 106 ? 17.646 6.479 -3.516 1.00 64.88 106 ILE A C 1
ATOM 835 O O . ILE A 1 106 ? 16.434 6.557 -3.694 1.00 64.88 106 ILE A O 1
ATOM 839 N N . TYR A 1 107 ? 18.195 5.313 -3.202 1.00 64.81 107 TYR A N 1
ATOM 840 C CA . TYR A 1 107 ? 17.381 4.092 -3.164 1.00 64.81 107 TYR A CA 1
ATOM 841 C C . TYR A 1 107 ? 16.632 3.875 -1.840 1.00 64.81 107 TYR A C 1
ATOM 843 O O . TYR A 1 107 ? 15.741 3.027 -1.780 1.00 64.81 107 TYR A O 1
ATOM 851 N N . GLN A 1 108 ? 16.922 4.657 -0.795 1.00 63.38 108 GLN A N 1
ATOM 852 C CA . GLN A 1 108 ? 16.182 4.612 0.467 1.00 63.38 108 GLN A CA 1
ATOM 853 C C . GLN A 1 108 ? 14.880 5.424 0.424 1.00 63.38 108 GLN A C 1
ATOM 855 O O . GLN A 1 108 ? 14.793 6.513 -0.144 1.00 63.38 108 GLN A O 1
ATOM 860 N N . VAL A 1 109 ? 13.856 4.909 1.107 1.00 56.38 109 VAL A N 1
ATOM 861 C CA . VAL A 1 109 ? 12.638 5.667 1.415 1.00 56.38 109 VAL A CA 1
ATOM 862 C C . VAL A 1 109 ? 12.911 6.537 2.641 1.00 56.38 109 VAL A C 1
ATOM 864 O O . VAL A 1 109 ? 12.925 6.053 3.771 1.00 56.38 109 VAL A O 1
ATOM 867 N N . GLY A 1 110 ? 13.158 7.829 2.415 1.00 53.62 110 GLY A N 1
ATOM 868 C CA . GLY A 1 110 ? 13.342 8.805 3.490 1.00 53.62 110 GLY A CA 1
ATOM 869 C C . GLY A 1 110 ? 12.032 9.135 4.219 1.00 53.62 110 GLY A C 1
ATOM 870 O O . GLY A 1 110 ? 10.967 9.209 3.605 1.00 53.62 110 GLY A O 1
ATOM 871 N N . GLU A 1 111 ? 12.101 9.390 5.531 1.00 51.31 111 GLU A N 1
ATOM 872 C CA . GLU A 1 111 ? 10.933 9.824 6.323 1.00 51.31 111 GLU A CA 1
ATOM 873 C C .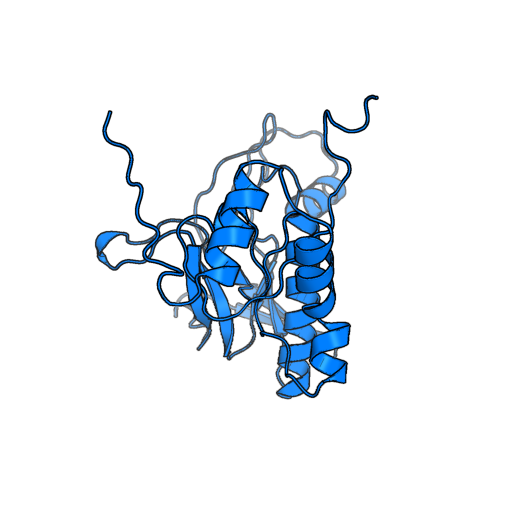 GLU A 1 111 ? 10.485 11.250 5.983 1.00 51.31 111 GLU A C 1
ATOM 875 O O . GLU A 1 111 ? 9.298 11.553 6.033 1.00 51.31 111 GLU A O 1
ATOM 880 N N . ALA A 1 112 ? 11.421 12.106 5.570 1.00 52.00 112 ALA A N 1
ATOM 881 C CA . ALA A 1 112 ? 11.151 13.504 5.252 1.00 52.00 112 ALA A CA 1
ATOM 882 C C . ALA A 1 112 ? 10.568 13.733 3.841 1.00 52.00 112 ALA A C 1
ATOM 884 O O . ALA A 1 112 ? 10.302 14.870 3.467 1.00 52.00 112 ALA A O 1
ATOM 885 N N . GLY A 1 113 ? 10.368 12.675 3.042 1.00 53.09 113 GLY A N 1
ATOM 886 C CA . GLY A 1 113 ? 9.652 12.767 1.764 1.00 53.09 113 GLY A CA 1
ATOM 887 C C . GLY A 1 113 ? 10.313 13.637 0.685 1.00 53.09 113 GLY A C 1
ATOM 888 O O . GLY A 1 113 ? 9.654 13.960 -0.300 1.00 53.09 113 GLY A O 1
ATOM 889 N N . TYR A 1 114 ? 11.592 14.005 0.835 1.00 52.22 114 TYR A N 1
ATOM 890 C CA . TYR A 1 114 ? 12.284 14.883 -0.119 1.00 52.22 114 TYR A CA 1
ATOM 891 C C . TYR A 1 114 ? 12.400 14.295 -1.534 1.00 52.22 114 TYR A C 1
ATOM 893 O O . TYR A 1 114 ? 12.569 15.038 -2.491 1.00 52.22 114 TYR A O 1
ATOM 901 N N . LEU A 1 115 ? 12.288 12.971 -1.680 1.00 58.12 115 LEU A N 1
ATOM 902 C CA . LEU A 1 115 ? 12.268 12.292 -2.974 1.00 58.12 115 LEU A CA 1
ATOM 903 C C . LEU A 1 115 ? 10.887 11.686 -3.193 1.00 58.12 115 LEU A C 1
ATOM 905 O O . LEU A 1 115 ? 10.521 10.709 -2.537 1.00 58.12 115 LEU A O 1
ATOM 909 N N . LYS A 1 116 ? 10.109 12.272 -4.109 1.00 59.66 116 LYS A N 1
ATOM 910 C CA . LYS A 1 116 ? 8.826 11.689 -4.516 1.00 59.66 116 LYS A CA 1
ATOM 911 C C . LYS A 1 116 ? 9.077 10.516 -5.472 1.00 59.66 116 LYS A C 1
ATOM 913 O O . LYS A 1 116 ? 9.960 10.583 -6.322 1.00 59.66 116 LYS A O 1
ATOM 918 N N . GLY A 1 117 ? 8.280 9.457 -5.333 1.00 63.25 117 GLY A N 1
ATOM 919 C CA . GLY A 1 117 ? 8.422 8.205 -6.089 1.00 63.25 117 GLY A CA 1
ATOM 920 C C . GLY A 1 117 ? 9.372 7.207 -5.418 1.00 63.25 117 GLY A C 1
ATOM 921 O O . GLY A 1 117 ? 10.289 7.600 -4.700 1.00 63.25 117 GLY A O 1
ATOM 922 N N . ALA A 1 118 ? 9.150 5.908 -5.619 1.00 72.06 118 ALA A N 1
ATOM 923 C CA . ALA A 1 118 ? 9.959 4.859 -4.994 1.00 72.06 118 ALA A CA 1
ATOM 924 C C . ALA A 1 118 ? 11.332 4.714 -5.678 1.00 72.06 118 ALA A C 1
ATOM 926 O O . ALA A 1 118 ? 11.441 4.900 -6.888 1.00 72.06 118 ALA A O 1
ATOM 927 N N . GLY A 1 119 ? 12.380 4.386 -4.912 1.00 75.81 119 GLY A N 1
ATOM 928 C CA . GLY A 1 119 ? 13.710 4.083 -5.468 1.00 75.81 119 GLY A CA 1
ATOM 929 C C . GLY A 1 119 ? 13.707 2.796 -6.298 1.00 75.81 119 GLY A C 1
ATOM 930 O O . GLY A 1 119 ? 14.379 2.718 -7.318 1.00 75.81 119 GLY A O 1
ATOM 931 N N . PHE A 1 120 ? 12.869 1.839 -5.904 1.00 82.31 120 PHE A N 1
ATOM 932 C CA . PHE A 1 120 ? 12.464 0.688 -6.700 1.00 82.31 120 PHE A CA 1
ATOM 933 C C . PHE A 1 120 ? 10.943 0.610 -6.695 1.00 82.31 120 PHE A C 1
ATOM 935 O O . PHE A 1 120 ? 10.329 0.703 -5.633 1.00 82.31 120 PHE A O 1
ATOM 942 N N . PHE A 1 121 ? 10.332 0.408 -7.856 1.00 87.31 121 PHE A N 1
ATOM 943 C CA . PHE A 1 121 ? 8.945 -0.027 -7.933 1.00 87.31 121 PHE A CA 1
ATOM 944 C C . PHE A 1 121 ? 8.926 -1.551 -8.042 1.00 87.31 121 PHE A C 1
ATOM 946 O O . PHE A 1 121 ? 9.450 -2.113 -8.998 1.00 87.31 121 PHE A O 1
ATOM 953 N N . ALA A 1 122 ? 8.377 -2.222 -7.034 1.00 91.62 122 ALA A N 1
ATOM 954 C CA . ALA A 1 122 ? 8.224 -3.669 -7.040 1.00 91.62 122 ALA A CA 1
ATOM 955 C C . ALA A 1 122 ? 6.847 -4.036 -7.601 1.00 91.62 122 ALA A C 1
ATOM 957 O O . ALA A 1 122 ? 5.851 -3.453 -7.179 1.00 91.62 122 ALA A O 1
ATOM 958 N N . PHE A 1 123 ? 6.798 -4.999 -8.517 1.00 93.88 123 PHE A N 1
ATOM 959 C CA . PHE A 1 123 ? 5.591 -5.439 -9.206 1.00 93.88 123 PHE A CA 1
ATOM 960 C C . PHE A 1 123 ? 5.410 -6.949 -9.107 1.00 93.88 123 PHE A C 1
ATOM 962 O O . PHE A 1 123 ? 6.335 -7.725 -9.334 1.00 93.88 123 PHE A O 1
ATOM 969 N N . THR A 1 124 ? 4.184 -7.369 -8.832 1.00 95.75 124 THR A N 1
ATOM 970 C CA . THR A 1 124 ? 3.711 -8.719 -9.124 1.00 95.75 124 THR A CA 1
ATOM 971 C C . THR A 1 124 ? 2.249 -8.634 -9.553 1.00 95.75 124 THR A C 1
ATOM 973 O O . THR A 1 124 ? 1.519 -7.733 -9.120 1.00 95.75 124 THR A O 1
ATOM 976 N N . LYS A 1 125 ? 1.820 -9.533 -10.439 1.00 96.31 125 LYS A N 1
ATOM 977 C CA . LYS A 1 125 ? 0.478 -9.484 -11.026 1.00 96.31 125 LYS A CA 1
ATOM 978 C C . LYS A 1 125 ? -0.596 -9.678 -9.953 1.00 96.31 125 LYS A C 1
ATOM 980 O O . LYS A 1 125 ? -0.549 -10.627 -9.176 1.00 96.31 125 LYS A O 1
ATOM 985 N N . GLY A 1 126 ? -1.595 -8.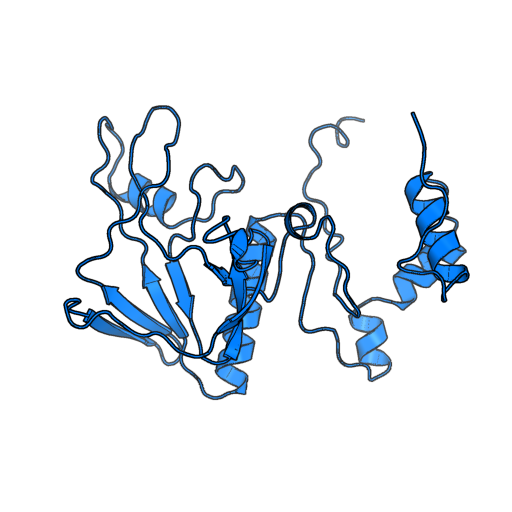805 -9.957 1.00 95.44 126 GLY A N 1
ATOM 986 C CA . GLY A 1 126 ? -2.718 -8.802 -9.025 1.00 95.44 126 GLY A CA 1
ATOM 987 C C . GLY A 1 126 ? -2.455 -8.047 -7.720 1.00 95.44 126 GLY A C 1
ATOM 988 O O . GLY A 1 126 ? -3.338 -8.014 -6.866 1.00 95.44 126 GLY A O 1
ATOM 989 N N . MET A 1 127 ? -1.275 -7.445 -7.524 1.00 95.25 127 MET A N 1
ATOM 990 C CA . MET A 1 127 ? -1.007 -6.699 -6.291 1.00 95.25 127 MET A CA 1
ATOM 991 C C . MET A 1 127 ? -1.854 -5.413 -6.215 1.00 95.25 127 MET A C 1
ATOM 993 O O . MET A 1 127 ? -2.055 -4.748 -7.237 1.00 95.25 127 MET A O 1
ATOM 997 N N . PRO A 1 128 ? -2.306 -4.998 -5.020 1.00 95.31 128 PRO A N 1
ATOM 998 C CA . PRO A 1 128 ? -2.915 -3.693 -4.831 1.00 95.31 128 PRO A CA 1
ATOM 999 C C . PRO A 1 128 ? -1.888 -2.584 -5.079 1.00 95.31 128 PRO A C 1
ATOM 1001 O O . PRO A 1 128 ? -0.738 -2.659 -4.639 1.00 95.31 128 PRO A O 1
ATOM 1004 N N . ILE A 1 129 ? -2.330 -1.520 -5.741 1.00 93.06 129 ILE A N 1
ATOM 1005 C CA . ILE A 1 129 ? -1.537 -0.332 -6.064 1.00 93.06 129 ILE A CA 1
ATOM 1006 C C . ILE A 1 129 ? -2.278 0.946 -5.686 1.00 93.06 129 ILE A C 1
ATOM 1008 O O . ILE A 1 129 ? -3.506 0.972 -5.584 1.00 93.06 129 ILE A O 1
ATOM 1012 N N . MET A 1 130 ? -1.520 2.022 -5.491 1.00 91.25 130 MET A N 1
ATOM 1013 C CA . MET A 1 130 ? -2.048 3.360 -5.243 1.00 91.25 130 MET A CA 1
ATOM 1014 C C . MET A 1 130 ? -1.314 4.405 -6.086 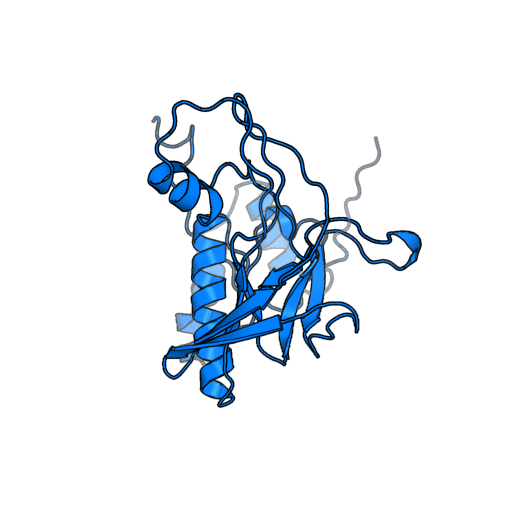1.00 91.25 130 MET A C 1
ATOM 1016 O O . MET A 1 130 ? -0.083 4.391 -6.172 1.00 91.25 130 MET A O 1
ATOM 1020 N N . LEU A 1 131 ? -2.068 5.337 -6.669 1.00 87.62 131 LEU A N 1
ATOM 1021 C CA . LEU A 1 131 ? -1.541 6.472 -7.417 1.00 87.62 131 LEU A CA 1
ATOM 1022 C C . LEU A 1 131 ? -0.992 7.535 -6.458 1.00 87.62 131 LEU A C 1
ATOM 1024 O O . LEU A 1 131 ? -1.645 7.916 -5.488 1.00 87.62 131 LEU A O 1
ATOM 1028 N N . GLN A 1 132 ? 0.209 8.036 -6.726 1.00 83.12 132 GLN A N 1
ATOM 1029 C CA . GLN A 1 132 ? 0.923 8.946 -5.823 1.00 83.12 132 GLN A CA 1
ATOM 1030 C C . GLN A 1 132 ? 0.814 10.426 -6.203 1.00 83.12 132 GLN A C 1
ATOM 1032 O O . GLN A 1 132 ? 1.173 11.288 -5.396 1.00 83.12 132 GLN A O 1
ATOM 1037 N N . GLN A 1 133 ? 0.313 10.725 -7.403 1.00 82.19 133 GLN A N 1
ATOM 1038 C CA . GLN A 1 133 ? 0.111 12.082 -7.908 1.00 82.19 133 GLN A CA 1
ATOM 1039 C C . GLN A 1 133 ? -1.052 12.130 -8.901 1.00 82.19 133 GLN A C 1
ATOM 1041 O O . GLN A 1 133 ? -1.384 11.128 -9.530 1.00 82.19 133 GLN A O 1
ATOM 1046 N N . ASN A 1 134 ? -1.653 13.307 -9.062 1.00 83.62 134 ASN A N 1
ATOM 1047 C CA . ASN A 1 134 ? -2.681 13.517 -10.075 1.00 83.62 134 ASN A CA 1
ATOM 1048 C C . ASN A 1 134 ? -2.066 13.313 -11.461 1.00 83.62 134 ASN A C 1
ATOM 1050 O O . ASN A 1 134 ? -1.082 13.969 -11.796 1.00 83.62 134 ASN A O 1
ATOM 1054 N N . THR A 1 135 ? -2.638 12.396 -12.236 1.00 82.38 135 THR A N 1
ATOM 1055 C CA . THR A 1 135 ? -2.172 12.094 -13.599 1.00 82.38 135 THR A CA 1
ATOM 1056 C C . THR A 1 135 ? -3.190 12.582 -14.623 1.00 82.38 135 THR A C 1
ATOM 1058 O O . THR A 1 135 ? -2.830 13.257 -15.579 1.00 82.38 135 THR A O 1
ATOM 1061 N N . ASN A 1 136 ? -4.477 12.308 -14.388 1.00 86.62 136 ASN A N 1
ATOM 1062 C CA . ASN A 1 136 ? -5.578 12.820 -15.198 1.00 86.62 136 ASN A CA 1
ATOM 1063 C C . ASN A 1 136 ? -6.824 12.974 -14.319 1.00 86.62 136 ASN A C 1
ATOM 1065 O O . ASN A 1 136 ? -7.579 12.026 -14.117 1.00 86.62 136 ASN A O 1
ATOM 1069 N N . THR A 1 137 ? -7.038 14.175 -13.784 1.00 86.81 137 THR A N 1
ATOM 1070 C CA . THR A 1 137 ? -8.154 14.456 -12.871 1.00 86.81 137 THR A CA 1
ATOM 1071 C C . THR A 1 137 ? -9.518 14.347 -13.550 1.00 86.81 137 THR A C 1
ATOM 1073 O O . THR A 1 137 ? -10.472 13.941 -12.897 1.00 86.81 137 THR A O 1
ATOM 1076 N N . TYR A 1 138 ? -9.616 14.651 -14.849 1.00 88.56 138 TYR A N 1
ATOM 1077 C CA . TYR A 1 138 ? -10.864 14.534 -15.612 1.00 88.56 138 TYR A CA 1
ATOM 1078 C C . TYR A 1 138 ? -11.319 13.079 -15.752 1.00 88.56 138 TYR A C 1
ATOM 1080 O O . TYR A 1 138 ? -12.506 12.793 -15.649 1.00 88.56 138 TYR A O 1
ATOM 1088 N N . ALA A 1 139 ? -10.371 12.154 -15.917 1.00 86.44 139 ALA A N 1
ATOM 1089 C CA . ALA A 1 139 ? -10.630 10.714 -15.924 1.00 86.44 139 ALA A CA 1
ATOM 1090 C C . ALA A 1 139 ? -10.686 10.100 -14.508 1.00 86.44 139 ALA A C 1
ATOM 1092 O O . ALA A 1 139 ? -10.715 8.881 -14.362 1.00 86.44 139 ALA A O 1
ATOM 1093 N N . GLY A 1 140 ? -10.638 10.923 -13.455 1.00 86.88 140 GLY A N 1
ATOM 1094 C CA . GLY A 1 140 ? -10.627 10.469 -12.065 1.00 86.88 140 GLY A CA 1
ATOM 1095 C C . GLY A 1 140 ? -9.288 9.911 -11.573 1.00 86.88 140 GLY A C 1
ATOM 1096 O O . GLY A 1 140 ? -9.204 9.525 -10.412 1.00 86.88 140 GLY A O 1
ATOM 1097 N N . LEU A 1 141 ? -8.222 9.908 -12.384 1.00 87.31 141 LEU A N 1
ATOM 1098 C CA . LEU A 1 141 ? -6.879 9.439 -12.009 1.00 87.31 141 LEU A CA 1
ATOM 1099 C C . LEU A 1 141 ? -6.178 10.445 -11.079 1.00 87.31 141 LEU A C 1
ATOM 1101 O O . LEU A 1 141 ? -5.304 11.226 -11.489 1.00 87.31 141 LEU A O 1
ATOM 1105 N N . VAL A 1 142 ? -6.596 10.426 -9.815 1.00 87.56 142 VAL A N 1
ATOM 1106 C CA . VAL A 1 142 ? -6.186 11.351 -8.753 1.00 87.56 142 VAL A CA 1
ATOM 1107 C C . VAL A 1 142 ? -5.255 10.694 -7.733 1.00 87.56 142 VAL A C 1
ATOM 1109 O O . VAL A 1 142 ? -5.277 9.484 -7.513 1.00 87.56 142 VAL A O 1
ATOM 1112 N N . ASN A 1 143 ? -4.428 11.504 -7.079 1.00 87.06 143 ASN A N 1
ATOM 1113 C CA . ASN A 1 143 ? -3.570 11.078 -5.976 1.00 87.06 143 ASN A CA 1
ATOM 1114 C C . ASN A 1 143 ? -4.390 10.366 -4.884 1.00 87.06 143 ASN A C 1
ATOM 1116 O O . ASN A 1 143 ? -5.390 10.897 -4.410 1.00 87.06 143 ASN A O 1
ATOM 1120 N N . GLY A 1 144 ? -3.947 9.179 -4.475 1.00 86.50 144 GLY A N 1
ATOM 1121 C CA . GLY A 1 144 ? -4.642 8.325 -3.513 1.00 86.50 144 GLY A CA 1
ATOM 1122 C C . GLY A 1 144 ? -5.638 7.349 -4.141 1.00 86.50 144 GLY A C 1
ATOM 1123 O O . GLY A 1 144 ? -6.131 6.476 -3.426 1.00 86.50 144 GLY A O 1
ATOM 1124 N N . MET A 1 145 ? -5.908 7.437 -5.452 1.00 88.75 145 MET A N 1
ATOM 1125 C CA . MET A 1 145 ? -6.684 6.421 -6.168 1.00 88.75 145 MET A CA 1
ATOM 1126 C C . MET A 1 145 ? -6.021 5.050 -6.010 1.00 88.75 145 MET A C 1
ATOM 1128 O O . MET A 1 145 ? -4.801 4.928 -6.108 1.00 88.75 145 MET A O 1
ATOM 1132 N N . ARG A 1 146 ? -6.831 4.019 -5.760 1.00 91.50 146 ARG A N 1
ATOM 1133 C CA . ARG A 1 146 ? -6.382 2.643 -5.515 1.00 91.50 146 ARG A CA 1
ATOM 1134 C C . ARG A 1 146 ? -6.876 1.732 -6.630 1.00 91.50 146 ARG A C 1
ATOM 1136 O O . ARG A 1 146 ? -7.956 1.961 -7.167 1.00 91.50 146 ARG A O 1
ATOM 1143 N N . GLY A 1 147 ? -6.109 0.695 -6.934 1.00 92.12 147 GLY A N 1
ATOM 1144 C CA . GLY A 1 147 ? -6.455 -0.297 -7.947 1.00 92.12 147 GLY A CA 1
ATOM 1145 C C . GLY A 1 147 ? -5.684 -1.598 -7.763 1.00 92.12 147 GLY A C 1
ATOM 1146 O O . GLY A 1 147 ? -4.980 -1.774 -6.766 1.00 92.12 147 GLY A O 1
ATOM 1147 N N . THR A 1 148 ? -5.809 -2.480 -8.745 1.00 95.44 148 THR A N 1
ATOM 1148 C CA . THR A 1 148 ? -5.103 -3.762 -8.826 1.00 95.44 148 THR A CA 1
ATOM 1149 C C . THR A 1 148 ? -4.195 -3.735 -10.049 1.00 95.44 148 THR A C 1
ATOM 1151 O O . THR A 1 148 ? -4.602 -3.266 -11.110 1.00 95.44 148 THR A O 1
ATOM 1154 N N . ALA A 1 149 ? -2.948 -4.173 -9.899 1.00 93.75 149 ALA A N 1
ATOM 1155 C CA . ALA A 1 149 ? -1.985 -4.174 -10.991 1.00 93.75 149 ALA A CA 1
ATOM 1156 C C . ALA A 1 149 ? -2.186 -5.409 -11.881 1.00 93.75 149 ALA A C 1
ATOM 1158 O O . ALA A 1 149 ? -2.027 -6.529 -11.407 1.00 93.75 149 ALA A O 1
ATOM 1159 N N . GLU A 1 150 ? -2.498 -5.219 -13.160 1.00 92.25 150 GLU A N 1
ATOM 1160 C CA . GLU A 1 150 ? -2.777 -6.335 -14.079 1.00 92.25 150 GLU A CA 1
ATOM 1161 C C . GLU A 1 150 ? -1.539 -6.795 -14.855 1.00 92.25 150 GLU A C 1
ATOM 1163 O O . GLU A 1 150 ? -1.217 -7.984 -14.888 1.00 92.25 150 GLU A O 1
ATOM 1168 N N . GLU A 1 151 ? -0.823 -5.852 -15.463 1.00 90.50 151 GLU A N 1
ATOM 1169 C CA . GLU A 1 151 ? 0.282 -6.135 -16.375 1.00 90.50 151 GLU A CA 1
ATOM 1170 C C . GLU A 1 151 ? 1.261 -4.957 -16.433 1.00 90.50 151 GLU A C 1
ATOM 1172 O O . GLU A 1 151 ? 0.898 -3.812 -16.150 1.00 90.50 151 GLU A O 1
ATOM 1177 N N . VAL A 1 152 ? 2.508 -5.248 -16.809 1.00 87.06 152 VAL A N 1
ATOM 1178 C CA . VAL A 1 152 ? 3.496 -4.244 -17.210 1.00 87.06 152 VAL A CA 1
ATOM 1179 C C . VAL A 1 152 ? 3.681 -4.349 -18.716 1.00 87.06 152 VAL A C 1
ATOM 1181 O O . VAL A 1 152 ? 4.213 -5.340 -19.208 1.00 87.06 152 VAL A O 1
ATOM 1184 N N . VAL A 1 153 ? 3.266 -3.308 -19.433 1.00 85.12 153 VAL A N 1
ATOM 1185 C CA . VAL A 1 153 ? 3.483 -3.182 -20.875 1.00 85.12 153 VAL A CA 1
ATOM 1186 C C . VAL A 1 153 ? 4.629 -2.205 -21.092 1.00 85.12 153 VAL A C 1
ATOM 1188 O O . VAL A 1 153 ? 4.565 -1.055 -20.654 1.00 85.12 153 VAL A O 1
ATOM 1191 N N . LEU A 1 154 ? 5.692 -2.676 -21.739 1.00 81.25 154 LEU A N 1
ATOM 1192 C CA . LEU A 1 154 ? 6.815 -1.836 -22.137 1.00 81.25 154 LEU A CA 1
ATOM 1193 C C . LEU A 1 154 ? 6.524 -1.209 -23.500 1.00 81.25 154 LEU A C 1
ATOM 1195 O O . LEU A 1 154 ? 5.929 -1.843 -24.371 1.00 81.25 154 LEU A O 1
ATOM 1199 N N . ASP A 1 155 ? 6.955 0.036 -23.683 1.00 78.81 155 ASP A N 1
ATOM 1200 C CA . ASP A 1 155 ? 6.930 0.674 -24.996 1.00 78.81 155 ASP A CA 1
ATOM 1201 C C . ASP A 1 155 ? 7.827 -0.119 -25.962 1.00 78.81 155 ASP A C 1
ATOM 1203 O O . ASP A 1 155 ? 8.902 -0.583 -25.578 1.00 78.81 155 ASP A O 1
ATOM 1207 N N . ALA A 1 156 ? 7.399 -0.268 -27.218 1.00 77.62 156 ALA A N 1
ATOM 1208 C CA . ALA A 1 156 ? 8.135 -1.014 -28.240 1.00 77.62 156 ALA A CA 1
ATOM 1209 C C . ALA A 1 156 ? 9.560 -0.477 -28.480 1.00 77.62 156 ALA A C 1
ATOM 1211 O O . ALA A 1 156 ? 10.422 -1.204 -28.972 1.00 77.62 156 ALA A O 1
ATOM 1212 N N . SER A 1 157 ? 9.812 0.789 -28.138 1.00 77.00 157 SER A N 1
ATOM 1213 C CA . SER A 1 157 ? 11.125 1.434 -28.222 1.00 77.00 157 SER A CA 1
ATOM 1214 C C . SER A 1 157 ? 12.055 1.137 -27.038 1.00 77.00 157 SER A C 1
ATOM 1216 O O . SER A 1 157 ? 13.250 1.431 -27.115 1.00 77.00 157 SER A O 1
ATOM 1218 N N . VAL A 1 158 ? 11.549 0.555 -25.946 1.00 72.69 158 VAL A N 1
ATOM 1219 C CA . VAL A 1 158 ? 12.331 0.309 -24.731 1.00 72.69 158 VAL A CA 1
ATOM 1220 C C . VAL A 1 158 ? 13.031 -1.041 -24.824 1.00 72.69 158 VAL A C 1
ATOM 1222 O O . VAL A 1 158 ? 12.408 -2.099 -24.792 1.00 72.69 158 VAL A O 1
ATOM 1225 N N . GLN A 1 159 ? 14.361 -1.006 -24.856 1.00 73.50 159 GLN A N 1
ATOM 1226 C CA . GLN A 1 159 ? 15.161 -2.190 -24.569 1.00 73.50 159 GLN A CA 1
ATOM 1227 C C . GLN A 1 159 ? 15.168 -2.438 -23.058 1.00 73.50 159 GLN A C 1
ATOM 1229 O O . GLN A 1 159 ? 15.507 -1.550 -22.268 1.00 73.50 159 GLN A O 1
ATOM 1234 N N . ALA A 1 160 ? 14.793 -3.652 -22.667 1.00 76.19 160 ALA A N 1
ATOM 1235 C CA . ALA A 1 160 ? 14.824 -4.102 -21.287 1.00 76.19 160 ALA A CA 1
ATOM 1236 C C . ALA A 1 160 ? 15.660 -5.375 -21.171 1.00 76.19 160 ALA A C 1
ATOM 1238 O O . ALA A 1 160 ? 15.555 -6.281 -21.998 1.00 76.19 160 ALA A O 1
ATOM 1239 N N . SER A 1 161 ? 16.473 -5.446 -20.124 1.00 83.44 161 SER A N 1
ATOM 1240 C CA . SER A 1 161 ? 17.122 -6.681 -19.690 1.00 83.44 161 SER A CA 1
ATOM 1241 C C . SER A 1 161 ? 16.664 -7.023 -18.280 1.00 83.44 161 SER A C 1
ATOM 1243 O O . SER A 1 161 ? 16.159 -6.167 -17.550 1.00 83.44 161 SER A O 1
ATOM 1245 N N . TRP A 1 162 ? 16.810 -8.284 -17.889 1.00 87.44 162 TRP A N 1
ATOM 1246 C CA . TRP A 1 162 ? 16.467 -8.725 -16.546 1.00 87.44 162 TRP A CA 1
ATOM 1247 C C . TRP A 1 162 ? 17.525 -9.661 -15.978 1.00 87.44 162 TRP A C 1
ATOM 1249 O O . TRP A 1 162 ? 18.262 -10.319 -16.711 1.00 87.44 162 TRP A O 1
ATOM 1259 N N . MET A 1 163 ? 17.584 -9.708 -14.653 1.00 89.62 163 MET A N 1
ATOM 1260 C CA . MET A 1 163 ? 18.459 -10.588 -13.893 1.00 89.62 163 MET A CA 1
ATOM 1261 C C . MET A 1 163 ? 17.664 -11.200 -12.745 1.00 89.62 163 MET A C 1
ATOM 1263 O O . MET A 1 163 ? 17.074 -10.478 -11.942 1.00 89.62 163 MET A O 1
ATOM 1267 N N . GLU A 1 164 ? 17.657 -12.526 -12.645 1.00 92.94 164 GLU A N 1
ATOM 1268 C CA . GLU A 1 164 ? 17.147 -13.194 -11.449 1.00 92.94 164 GLU A CA 1
ATOM 1269 C C . GLU A 1 164 ? 18.131 -12.959 -10.300 1.00 92.94 164 GLU A C 1
ATOM 1271 O O . GLU A 1 164 ? 19.320 -13.254 -10.419 1.00 92.94 164 GLU A O 1
ATOM 1276 N N . LEU A 1 165 ? 17.643 -12.365 -9.213 1.00 89.81 165 LEU A N 1
ATOM 1277 C CA . LEU A 1 165 ? 18.441 -12.145 -8.008 1.00 89.81 165 LEU A CA 1
ATOM 1278 C C . LEU A 1 165 ? 18.361 -13.362 -7.083 1.00 89.81 165 LEU A C 1
ATOM 1280 O O . LEU A 1 165 ? 19.360 -13.732 -6.473 1.00 89.81 165 LEU A O 1
ATOM 1284 N N . ASP A 1 166 ? 17.168 -13.955 -6.979 1.00 92.25 166 ASP A N 1
ATOM 1285 C CA . ASP A 1 166 ? 16.885 -15.187 -6.243 1.00 92.25 166 ASP A CA 1
ATOM 1286 C C . ASP A 1 166 ? 15.573 -15.846 -6.736 1.00 92.25 166 ASP A C 1
ATOM 1288 O O . ASP A 1 166 ? 14.970 -15.448 -7.740 1.00 92.25 166 ASP A O 1
ATOM 1292 N N . ASP A 1 167 ? 15.094 -16.853 -6.001 1.00 92.31 167 ASP A N 1
ATOM 1293 C CA . ASP A 1 167 ? 13.860 -17.582 -6.311 1.00 92.31 167 ASP A CA 1
ATOM 1294 C C . ASP A 1 167 ? 12.591 -16.719 -6.284 1.00 92.31 167 ASP A C 1
ATOM 1296 O O . ASP A 1 167 ? 11.554 -17.151 -6.794 1.00 92.31 167 ASP A O 1
ATOM 1300 N N . LEU A 1 168 ? 12.641 -15.507 -5.739 1.00 94.38 168 LEU A N 1
ATOM 1301 C CA . LEU A 1 168 ? 11.499 -14.612 -5.614 1.00 94.38 168 LEU A CA 1
ATOM 1302 C C . LEU A 1 168 ? 11.657 -13.327 -6.434 1.00 94.38 168 LEU A C 1
ATOM 1304 O O . LEU A 1 168 ? 10.654 -12.821 -6.931 1.00 94.38 168 LEU A O 1
ATOM 1308 N N . PHE A 1 169 ? 12.867 -12.796 -6.587 1.00 94.12 169 PHE A N 1
ATOM 1309 C CA . PHE A 1 169 ? 13.123 -11.473 -7.149 1.00 94.12 169 PHE A CA 1
ATOM 1310 C C . PHE A 1 169 ? 13.779 -11.519 -8.528 1.00 94.12 169 PHE A C 1
ATOM 1312 O O . PHE A 1 169 ? 14.802 -12.169 -8.741 1.00 94.12 169 PHE A O 1
ATOM 1319 N N . VAL A 1 170 ? 13.230 -10.721 -9.442 1.00 93.06 170 VAL A N 1
ATOM 1320 C CA . VAL A 1 170 ? 13.782 -10.461 -10.773 1.00 93.06 170 VAL A CA 1
ATOM 1321 C C . VAL A 1 170 ? 14.012 -8.959 -10.910 1.00 93.06 170 VAL A C 1
ATOM 1323 O O . VAL A 1 170 ? 13.073 -8.171 -10.821 1.00 93.06 170 VAL A O 1
ATOM 1326 N N . LEU A 1 171 ? 15.255 -8.540 -11.113 1.00 89.50 171 LEU A N 1
ATOM 1327 C CA . LEU A 1 171 ? 15.612 -7.147 -11.356 1.00 89.50 171 LEU A CA 1
ATOM 1328 C C . LEU A 1 171 ? 15.459 -6.823 -12.842 1.00 89.50 171 LEU A C 1
ATOM 1330 O O . LEU A 1 171 ? 16.073 -7.486 -13.670 1.00 89.50 171 LEU A O 1
ATOM 1334 N N . PHE A 1 172 ? 14.665 -5.805 -13.169 1.00 86.31 172 PHE A N 1
ATOM 1335 C CA . PHE A 1 172 ? 14.506 -5.278 -14.523 1.00 86.31 172 PHE A CA 1
ATOM 1336 C C . PHE A 1 172 ? 15.381 -4.040 -14.713 1.00 86.31 172 PHE A C 1
ATOM 1338 O O . PHE A 1 172 ? 15.325 -3.106 -13.919 1.00 86.31 172 PHE A O 1
ATOM 1345 N N . PHE A 1 173 ? 16.148 -3.994 -15.795 1.00 77.44 173 PHE A N 1
ATOM 1346 C CA . PHE A 1 173 ? 16.886 -2.812 -16.219 1.00 77.44 173 PHE A CA 1
ATOM 1347 C C . PHE A 1 173 ? 16.163 -2.205 -17.415 1.00 77.44 173 PHE A C 1
ATOM 1349 O O . PHE A 1 173 ? 16.139 -2.784 -18.500 1.00 77.44 173 PHE A O 1
ATOM 1356 N N . LEU A 1 174 ? 15.554 -1.039 -17.207 1.00 67.12 174 LEU A N 1
ATOM 1357 C CA . LEU A 1 174 ? 15.005 -0.238 -18.295 1.00 67.12 174 LEU A CA 1
ATOM 1358 C C . LEU A 1 174 ? 16.101 0.696 -18.794 1.00 67.12 174 LEU A C 1
ATOM 1360 O O . LEU A 1 174 ? 16.687 1.436 -18.005 1.00 67.12 174 LEU A O 1
ATOM 1364 N N . ILE A 1 175 ? 16.370 0.671 -20.097 1.00 50.97 175 ILE A N 1
ATOM 1365 C CA . ILE A 1 175 ? 17.426 1.500 -20.690 1.00 50.97 175 ILE A CA 1
ATOM 1366 C C . ILE A 1 175 ? 16.937 2.950 -20.913 1.00 50.97 175 ILE A C 1
ATOM 1368 O O . ILE A 1 175 ? 17.754 3.855 -21.073 1.00 50.97 175 ILE A O 1
ATOM 1372 N N . GLN A 1 176 ? 15.622 3.224 -20.840 1.00 47.00 176 GLN A N 1
ATOM 1373 C CA . GLN A 1 176 ? 15.087 4.584 -20.997 1.00 47.00 176 GLN A CA 1
ATOM 1374 C C . GLN A 1 176 ? 13.683 4.797 -20.392 1.00 47.00 176 GLN A C 1
ATOM 1376 O O . GLN A 1 176 ? 12.728 4.139 -20.778 1.00 47.00 176 GLN A O 1
ATOM 1381 N N . MET A 1 177 ? 13.552 5.785 -19.500 1.00 40.59 177 MET A N 1
ATOM 1382 C CA . MET A 1 177 ? 12.313 6.385 -18.971 1.00 40.59 177 MET A CA 1
ATOM 1383 C C . MET A 1 177 ? 12.598 7.863 -18.613 1.00 40.59 177 MET A C 1
ATOM 1385 O O . MET A 1 177 ? 13.432 8.139 -17.759 1.00 40.59 177 MET A O 1
ATOM 1389 N N . ARG A 1 178 ? 11.935 8.849 -19.229 1.00 36.53 178 ARG A N 1
ATOM 1390 C CA . ARG A 1 178 ? 12.075 10.279 -18.855 1.00 36.53 178 ARG A CA 1
ATOM 1391 C C . ARG A 1 178 ? 10.833 10.741 -18.084 1.00 36.53 178 ARG A C 1
ATOM 1393 O O . ARG A 1 178 ? 9.726 10.552 -18.573 1.00 36.53 178 ARG A O 1
ATOM 1400 N N . GLY A 1 179 ? 10.984 11.371 -16.914 1.00 39.28 179 GLY A N 1
ATOM 1401 C CA . GLY A 1 179 ? 9.851 11.953 -16.160 1.00 39.28 179 GLY A CA 1
ATOM 1402 C C . GLY A 1 179 ? 10.209 12.806 -14.924 1.00 39.28 179 GLY A C 1
ATOM 1403 O O . GLY A 1 179 ? 10.702 12.311 -13.924 1.00 39.28 179 GLY A O 1
ATOM 1404 N N . GLN A 1 180 ? 9.936 14.106 -14.952 1.00 36.09 180 GLN A N 1
ATOM 1405 C CA . GLN A 1 180 ? 10.483 15.117 -14.027 1.00 36.09 180 GLN A CA 1
ATOM 1406 C C . GLN A 1 180 ? 9.849 15.149 -12.609 1.00 36.09 180 GLN A C 1
ATOM 1408 O O . GLN A 1 180 ? 8.626 15.156 -12.489 1.00 36.09 180 GLN A O 1
ATOM 1413 N N . ILE A 1 181 ? 10.658 15.269 -11.536 1.00 40.12 181 ILE A N 1
ATOM 1414 C CA . ILE A 1 181 ? 10.214 15.535 -10.139 1.00 40.12 181 ILE A CA 1
ATOM 1415 C C . ILE A 1 181 ? 11.258 16.398 -9.368 1.00 40.12 181 ILE A C 1
ATOM 1417 O O . ILE A 1 181 ? 12.442 16.083 -9.474 1.00 40.12 181 ILE A O 1
ATOM 1421 N N . PRO A 1 182 ? 10.887 17.420 -8.552 1.00 43.47 182 PRO A N 1
ATOM 1422 C CA . PRO A 1 182 ? 11.850 18.348 -7.920 1.00 43.47 182 PRO A CA 1
ATOM 1423 C C . PRO A 1 182 ? 12.501 17.913 -6.577 1.00 43.47 182 PRO A C 1
ATOM 1425 O O . PRO A 1 182 ? 11.794 17.573 -5.630 1.00 43.47 182 PRO A O 1
ATOM 1428 N N . SER A 1 183 ? 13.844 18.013 -6.562 1.00 49.91 183 SER A N 1
ATOM 1429 C CA . SER A 1 183 ? 14.888 18.476 -5.595 1.00 49.91 183 SER A CA 1
ATOM 1430 C C . SER A 1 183 ? 14.845 18.306 -4.056 1.00 49.91 183 SER A C 1
ATOM 1432 O O . SER A 1 183 ? 13.882 18.684 -3.390 1.00 49.91 183 SER A O 1
ATOM 1434 N N . MET A 1 184 ? 16.028 17.969 -3.498 1.00 46.06 184 MET A N 1
ATOM 1435 C CA . MET A 1 184 ? 16.490 18.295 -2.131 1.00 46.06 184 MET A CA 1
ATOM 1436 C C . MET A 1 184 ? 17.175 19.683 -2.081 1.00 46.06 184 MET A C 1
ATOM 1438 O O . MET A 1 184 ? 17.726 20.120 -3.091 1.00 46.06 184 MET A O 1
ATOM 1442 N N . PRO A 1 185 ? 17.243 20.371 -0.925 1.00 47.44 185 PRO A N 1
ATOM 1443 C CA . PRO A 1 185 ? 18.069 21.574 -0.776 1.00 47.44 185 PRO A CA 1
ATOM 1444 C C . PRO A 1 185 ? 19.570 21.258 -0.927 1.00 47.44 185 PRO A C 1
ATOM 1446 O O . PRO A 1 185 ? 20.096 20.415 -0.206 1.00 47.44 185 PRO A O 1
ATOM 1449 N N . GLY A 1 186 ? 20.263 21.936 -1.850 1.00 53.06 186 GLY A N 1
ATOM 1450 C CA . GLY A 1 186 ? 21.720 21.820 -2.053 1.00 53.06 186 GLY A CA 1
ATOM 1451 C C . GLY A 1 186 ? 22.191 20.655 -2.936 1.00 53.06 186 GLY A C 1
ATOM 1452 O O . GLY A 1 186 ? 23.382 20.560 -3.216 1.00 53.06 186 GLY A O 1
ATOM 1453 N N . LEU A 1 187 ? 21.279 19.798 -3.405 1.00 52.03 187 LEU A N 1
ATOM 1454 C CA . LEU A 1 187 ? 21.555 18.721 -4.356 1.00 52.03 187 LEU A CA 1
ATOM 1455 C C . LEU A 1 187 ? 20.372 18.589 -5.326 1.00 52.03 187 LEU A C 1
ATOM 1457 O O . LEU A 1 187 ? 19.255 18.249 -4.924 1.00 52.03 187 LEU A O 1
ATOM 1461 N N . PHE A 1 188 ? 20.629 18.828 -6.612 1.00 56.88 188 PHE A N 1
ATOM 1462 C CA . PHE A 1 188 ? 19.619 18.733 -7.664 1.00 56.88 188 PHE A CA 1
ATOM 1463 C C . PHE A 1 188 ? 19.835 17.457 -8.483 1.00 56.88 188 PHE A C 1
ATOM 1465 O O . PHE A 1 188 ? 20.813 17.333 -9.218 1.00 56.88 188 PHE A O 1
ATOM 1472 N N . PHE A 1 189 ? 18.904 16.513 -8.362 1.00 57.00 189 PHE A N 1
ATOM 1473 C CA . PHE A 1 189 ? 18.741 15.396 -9.291 1.00 57.00 189 PHE A CA 1
ATOM 1474 C C . PHE A 1 189 ? 17.251 15.109 -9.474 1.00 57.00 189 PHE A C 1
ATOM 1476 O O . PHE A 1 189 ? 16.434 15.416 -8.600 1.00 57.00 189 PHE A O 1
ATOM 1483 N N . TYR A 1 190 ? 16.903 14.516 -10.611 1.00 62.84 190 TYR A N 1
ATOM 1484 C CA . TYR A 1 190 ? 15.532 14.142 -10.940 1.00 62.84 190 TYR A CA 1
ATOM 1485 C C . TYR A 1 190 ? 15.360 12.636 -10.802 1.00 62.84 190 TYR A C 1
ATOM 1487 O O . TYR A 1 190 ? 16.283 11.880 -11.087 1.00 62.84 190 TYR A O 1
ATOM 1495 N N . ARG A 1 191 ? 14.179 12.197 -10.353 1.00 71.25 191 ARG A N 1
ATOM 1496 C CA . ARG A 1 191 ? 13.800 10.782 -10.304 1.00 71.25 191 ARG A CA 1
ATOM 1497 C C . ARG A 1 191 ? 12.737 10.491 -11.347 1.00 71.25 191 ARG A C 1
ATOM 1499 O O . ARG A 1 191 ? 11.672 11.100 -11.310 1.00 71.25 191 ARG A O 1
ATOM 1506 N N . HIS A 1 192 ? 13.003 9.503 -12.188 1.00 74.50 192 HIS A N 1
ATOM 1507 C CA . HIS A 1 192 ? 12.069 8.979 -13.174 1.00 74.50 192 HIS A CA 1
ATOM 1508 C C . HIS A 1 192 ? 11.539 7.625 -12.690 1.00 74.50 192 HIS A C 1
ATOM 1510 O O . HIS A 1 192 ? 12.292 6.656 -12.585 1.00 74.50 192 HIS A O 1
ATOM 1516 N N . GLN A 1 193 ? 10.252 7.570 -12.346 1.00 80.00 193 GLN A N 1
ATOM 1517 C CA . GLN A 1 193 ? 9.566 6.357 -11.897 1.00 80.00 193 GLN A CA 1
ATOM 1518 C C . GLN A 1 193 ? 8.068 6.463 -12.203 1.00 80.00 193 GLN A C 1
ATOM 1520 O O . GLN A 1 193 ? 7.529 7.572 -12.268 1.00 80.00 193 GLN A O 1
ATOM 1525 N N . VAL A 1 194 ? 7.383 5.325 -12.351 1.00 80.50 194 VAL A N 1
ATOM 1526 C CA . VAL A 1 194 ? 5.917 5.311 -12.446 1.00 80.50 194 VAL A CA 1
ATOM 1527 C C . VAL A 1 194 ? 5.288 5.957 -11.200 1.00 80.50 194 VAL A C 1
ATOM 1529 O O . VAL A 1 194 ? 5.789 5.769 -10.087 1.00 80.50 194 VAL A O 1
ATOM 1532 N N . PRO A 1 195 ? 4.175 6.705 -11.333 1.00 83.88 195 PRO A N 1
ATOM 1533 C CA . PRO A 1 195 ? 3.525 7.391 -10.213 1.00 83.88 195 PRO A CA 1
ATOM 1534 C C . PRO A 1 195 ? 2.719 6.438 -9.312 1.00 83.88 195 PRO A C 1
ATOM 1536 O O . PRO A 1 195 ? 1.663 6.807 -8.801 1.00 83.88 195 PRO A O 1
ATOM 1539 N N . LEU A 1 196 ? 3.200 5.211 -9.116 1.00 86.75 196 LEU A N 1
ATOM 1540 C CA . LEU A 1 196 ? 2.529 4.144 -8.386 1.00 86.75 196 LEU A CA 1
ATOM 1541 C C . LEU A 1 196 ? 3.335 3.728 -7.156 1.00 86.75 196 LEU A C 1
ATOM 1543 O O . LEU A 1 196 ? 4.559 3.849 -7.095 1.00 86.75 196 LEU A O 1
ATOM 1547 N N . THR A 1 197 ? 2.629 3.215 -6.159 1.00 88.44 197 THR A N 1
ATOM 1548 C CA . THR A 1 197 ? 3.214 2.544 -4.998 1.00 88.44 197 THR A CA 1
ATOM 1549 C C . THR A 1 197 ? 2.387 1.316 -4.634 1.00 88.44 197 THR A C 1
ATOM 1551 O O . THR A 1 197 ? 1.255 1.169 -5.097 1.00 88.44 197 THR A O 1
ATOM 1554 N N . LEU A 1 198 ? 2.950 0.454 -3.791 1.00 92.00 198 LEU A N 1
ATOM 1555 C CA . LEU A 1 198 ? 2.256 -0.697 -3.224 1.00 92.00 198 LEU A CA 1
ATOM 1556 C C . LEU A 1 198 ? 1.057 -0.235 -2.381 1.00 92.00 198 LEU A C 1
ATOM 1558 O O . LEU A 1 198 ? 1.157 0.709 -1.596 1.00 92.00 198 LEU A O 1
ATOM 1562 N N . GLY A 1 199 ? -0.080 -0.900 -2.571 1.00 91.94 199 GLY A N 1
ATOM 1563 C CA . GLY A 1 199 ? -1.373 -0.539 -1.990 1.00 91.94 199 GLY A CA 1
ATOM 1564 C C . GLY A 1 199 ? -1.827 -1.415 -0.820 1.00 91.94 199 GLY A C 1
ATOM 1565 O O . GLY A 1 199 ? -2.986 -1.305 -0.425 1.00 91.94 199 GLY A O 1
ATOM 1566 N N . PHE A 1 200 ? -0.960 -2.276 -0.271 1.00 93.25 200 PHE A N 1
ATOM 1567 C CA . PHE A 1 200 ? -1.285 -3.081 0.918 1.00 93.25 200 PHE A CA 1
ATOM 1568 C C . PHE A 1 200 ? -1.380 -2.203 2.169 1.00 93.25 200 PHE A C 1
ATOM 1570 O O . PHE A 1 200 ? -2.251 -2.399 3.009 1.00 93.25 200 PHE A O 1
ATOM 1577 N N . ALA A 1 201 ? -0.515 -1.194 2.279 1.00 92.56 201 ALA A N 1
ATOM 1578 C CA . ALA A 1 201 ? -0.551 -0.222 3.359 1.00 92.56 201 ALA A CA 1
ATOM 1579 C C . ALA A 1 201 ? -0.380 1.213 2.852 1.00 92.56 201 ALA A C 1
ATOM 1581 O O . ALA A 1 201 ? 0.462 1.491 1.994 1.00 92.56 201 ALA A O 1
ATOM 1582 N N . PHE A 1 202 ? -1.122 2.151 3.433 1.00 90.69 202 PHE A N 1
ATOM 1583 C CA . PHE A 1 202 ? -1.028 3.586 3.141 1.00 90.69 202 PHE A CA 1
ATOM 1584 C C . PHE A 1 202 ? -1.010 4.410 4.432 1.00 90.69 202 PHE A C 1
ATOM 1586 O O . PHE A 1 202 ? -1.350 3.913 5.500 1.00 90.69 202 PHE A O 1
ATOM 1593 N N . THR A 1 203 ? -0.550 5.660 4.360 1.00 88.50 203 THR A N 1
ATOM 1594 C CA . THR A 1 203 ? -0.540 6.537 5.539 1.00 88.50 203 THR A CA 1
ATOM 1595 C C . THR A 1 203 ? -1.926 7.088 5.840 1.00 88.50 203 THR A C 1
ATOM 1597 O O . THR A 1 203 ? -2.777 7.178 4.953 1.00 88.50 203 THR A O 1
ATOM 1600 N N . ASP A 1 204 ? -2.133 7.509 7.085 1.00 85.75 204 ASP A N 1
ATOM 1601 C CA . ASP A 1 204 ? -3.319 8.246 7.524 1.00 85.75 204 ASP A CA 1
ATOM 1602 C C . ASP A 1 204 ? -3.558 9.480 6.641 1.00 85.75 204 ASP A C 1
ATOM 1604 O O . ASP A 1 204 ? -4.654 9.647 6.106 1.00 85.75 204 ASP A O 1
ATOM 1608 N N . TYR A 1 205 ? -2.507 10.256 6.355 1.00 82.94 205 TYR A N 1
ATOM 1609 C CA . TYR A 1 205 ? -2.551 11.381 5.415 1.00 82.94 205 TYR A CA 1
ATOM 1610 C C . TYR A 1 205 ? -3.100 10.982 4.033 1.00 82.94 205 TYR A C 1
ATOM 1612 O O . TYR A 1 205 ? -3.948 11.674 3.477 1.00 82.94 205 TYR A O 1
ATOM 1620 N N . LYS A 1 206 ? -2.669 9.836 3.485 1.00 83.31 206 LYS A N 1
ATOM 1621 C CA . LYS A 1 206 ? -3.127 9.318 2.180 1.00 83.31 206 LYS A CA 1
ATOM 1622 C C . LYS A 1 206 ? -4.489 8.610 2.244 1.00 83.31 206 LYS A C 1
ATOM 1624 O O . LYS A 1 206 ? -5.026 8.219 1.209 1.00 83.31 206 LYS A O 1
ATOM 1629 N N . SER A 1 207 ? -5.044 8.426 3.439 1.00 85.56 207 SER A N 1
ATOM 1630 C CA . SER A 1 207 ? -6.381 7.868 3.663 1.00 85.56 207 SER A CA 1
ATOM 1631 C C . SER A 1 207 ? -7.457 8.941 3.857 1.00 85.56 207 SER A C 1
ATOM 1633 O O . SER A 1 207 ? -8.641 8.632 3.730 1.00 85.56 207 SER A O 1
ATOM 1635 N N . GLN A 1 208 ? -7.071 10.195 4.131 1.00 83.56 208 GLN A N 1
ATOM 1636 C CA . GLN A 1 208 ? -8.015 11.282 4.396 1.00 83.56 208 GLN A CA 1
ATOM 1637 C C . GLN A 1 208 ? -9.017 11.452 3.249 1.00 83.56 208 GLN A C 1
ATOM 1639 O O . GLN A 1 208 ? -8.670 11.387 2.071 1.00 83.56 208 GLN A O 1
ATOM 1644 N N . GLY A 1 209 ? -10.291 11.621 3.603 1.00 81.56 209 GLY A N 1
ATOM 1645 C CA . GLY A 1 209 ? -11.388 11.726 2.642 1.00 81.56 209 GLY A CA 1
ATOM 1646 C C . GLY A 1 209 ? -11.843 10.395 2.031 1.00 81.56 209 GLY A C 1
ATOM 1647 O O . GLY A 1 209 ? -12.960 10.345 1.525 1.00 81.56 209 GLY A O 1
ATOM 1648 N N . SER A 1 210 ? -11.075 9.304 2.147 1.00 84.06 210 SER A N 1
ATOM 1649 C CA . SER A 1 210 ? -11.493 7.966 1.689 1.00 84.06 210 SER A CA 1
ATOM 1650 C C . SER A 1 210 ? -12.481 7.310 2.659 1.00 84.06 210 SER A C 1
ATOM 1652 O O . SER A 1 210 ? -12.473 7.615 3.851 1.00 84.06 210 SER A O 1
ATOM 1654 N N . THR A 1 211 ? -13.291 6.381 2.154 1.00 85.88 211 THR A N 1
ATOM 1655 C CA . THR A 1 211 ? -14.154 5.492 2.947 1.00 85.88 211 THR A CA 1
ATOM 1656 C C . THR A 1 211 ? -13.717 4.050 2.709 1.00 85.88 211 THR A C 1
ATOM 1658 O O . THR A 1 211 ? -13.342 3.696 1.589 1.00 85.88 211 THR A O 1
ATOM 1661 N N . PHE A 1 212 ? -13.741 3.225 3.753 1.00 87.38 212 PHE A N 1
ATOM 1662 C CA . PHE A 1 212 ? -13.339 1.823 3.699 1.00 87.38 212 PHE A CA 1
ATOM 1663 C C . PHE A 1 212 ? -14.378 0.965 4.406 1.00 87.38 212 PHE A C 1
ATOM 1665 O O . PHE A 1 212 ? -14.922 1.383 5.422 1.00 87.38 212 PHE A O 1
ATOM 1672 N N . THR A 1 213 ? -14.607 -0.236 3.885 1.00 87.56 213 THR A N 1
ATOM 1673 C CA . THR A 1 213 ? -15.465 -1.247 4.515 1.00 87.56 213 THR A CA 1
ATOM 1674 C C . THR A 1 213 ? -14.731 -2.003 5.621 1.00 87.56 213 THR A C 1
ATOM 1676 O O . THR A 1 213 ? -15.314 -2.320 6.647 1.00 87.56 213 THR A O 1
ATOM 1679 N N . SER A 1 214 ? -13.437 -2.270 5.430 1.00 88.31 214 SER A N 1
ATOM 1680 C CA . SER A 1 214 ? -12.591 -2.975 6.393 1.00 88.31 214 SER A CA 1
ATOM 1681 C C . SER A 1 214 ? -11.123 -2.594 6.205 1.00 88.31 214 SER A C 1
ATOM 1683 O O . SER A 1 214 ? -10.643 -2.535 5.068 1.00 88.31 214 SER A O 1
ATOM 1685 N N . LEU A 1 215 ? -10.398 -2.364 7.298 1.00 91.69 215 LEU A N 1
ATOM 1686 C CA . LEU A 1 215 ? -8.960 -2.088 7.291 1.00 91.69 215 LEU A CA 1
ATOM 1687 C C . LEU A 1 215 ? -8.320 -2.459 8.628 1.00 91.69 215 LEU A C 1
ATOM 1689 O O . LEU A 1 215 ? -9.001 -2.538 9.647 1.00 91.69 215 LEU A O 1
ATOM 1693 N N . ILE A 1 216 ? -7.003 -2.624 8.619 1.00 91.94 216 ILE A N 1
ATOM 1694 C CA . ILE A 1 216 ? -6.177 -2.697 9.824 1.00 91.94 216 ILE A CA 1
ATOM 1695 C C . ILE A 1 216 ? -5.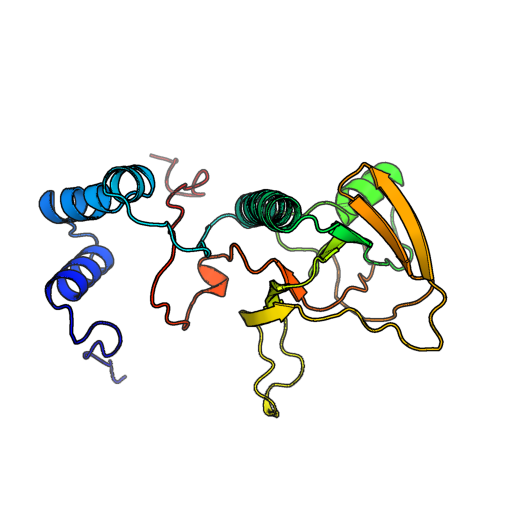654 -1.292 10.130 1.00 91.94 216 ILE A C 1
ATOM 1697 O O . ILE A 1 216 ? -5.103 -0.631 9.251 1.00 91.94 216 ILE A O 1
ATOM 1701 N N . LEU A 1 217 ? -5.786 -0.826 11.371 1.00 90.56 217 LEU A N 1
ATOM 1702 C CA . LEU A 1 217 ? -5.201 0.443 11.805 1.00 90.56 217 LEU A CA 1
ATOM 1703 C C . LEU A 1 217 ? -3.960 0.185 12.665 1.00 90.56 217 LEU A C 1
ATOM 1705 O O . LEU A 1 217 ? -4.049 -0.335 13.773 1.00 90.56 217 LEU A O 1
ATOM 1709 N N . GLY A 1 218 ? -2.791 0.577 12.162 1.00 87.50 218 GLY A N 1
ATOM 1710 C CA . GLY A 1 218 ? -1.542 0.538 12.914 1.00 87.50 218 GLY A CA 1
ATOM 1711 C C . GLY A 1 218 ? -1.446 1.718 13.878 1.00 87.50 218 GLY A C 1
ATOM 1712 O O . GLY A 1 218 ? -1.136 2.833 13.458 1.00 87.50 218 GLY A O 1
ATOM 1713 N N . LEU A 1 219 ? -1.660 1.460 15.169 1.00 82.38 219 LEU A N 1
ATOM 1714 C CA . LEU A 1 219 ? -1.614 2.467 16.240 1.00 82.38 219 LEU A CA 1
ATOM 1715 C C . LEU A 1 219 ? -0.203 2.727 16.799 1.00 82.38 219 LEU A C 1
ATOM 1717 O O . LEU A 1 219 ? -0.052 3.438 17.786 1.00 82.38 219 LEU A O 1
ATOM 1721 N N . LEU A 1 220 ? 0.850 2.178 16.184 1.00 73.69 220 LEU A N 1
ATOM 1722 C CA . LEU A 1 220 ? 2.224 2.454 16.605 1.00 73.69 220 LEU A CA 1
ATOM 1723 C C . LEU A 1 220 ? 2.580 3.922 16.340 1.00 73.69 220 LEU A C 1
ATOM 1725 O O . LEU A 1 220 ? 2.768 4.354 15.197 1.00 73.69 220 LEU A O 1
ATOM 1729 N N . PHE A 1 221 ? 2.716 4.681 17.421 1.00 63.50 221 PHE A N 1
ATOM 1730 C CA . PHE A 1 221 ? 3.242 6.035 17.393 1.00 63.50 221 PHE A CA 1
ATOM 1731 C C . PHE A 1 221 ? 4.773 5.971 17.448 1.00 63.50 221 PHE A C 1
ATOM 1733 O O . PHE A 1 221 ? 5.356 5.409 18.371 1.00 63.50 221 PHE A O 1
ATOM 1740 N N . GLY A 1 222 ? 5.451 6.546 16.451 1.00 55.50 222 GLY A N 1
ATOM 1741 C CA . GLY A 1 222 ? 6.842 6.961 16.654 1.00 55.50 222 GLY A CA 1
ATOM 1742 C C . GLY A 1 222 ? 6.892 8.077 17.701 1.00 55.50 222 GLY A C 1
ATOM 1743 O O . GLY A 1 222 ? 5.873 8.741 17.902 1.00 55.50 222 GLY A O 1
ATOM 1744 N N . LYS A 1 223 ? 8.058 8.303 18.328 1.00 49.03 223 LYS A N 1
ATOM 1745 C CA . LYS A 1 223 ? 8.280 9.434 19.250 1.00 49.03 223 LYS A CA 1
ATOM 1746 C C . LYS A 1 223 ? 7.642 10.699 18.679 1.00 49.03 223 LYS A C 1
ATOM 1748 O O . LYS A 1 223 ? 8.028 11.155 17.596 1.00 49.03 223 LYS A O 1
ATOM 1753 N N . GLN A 1 224 ? 6.630 11.227 19.355 1.00 43.91 224 GLN A N 1
ATOM 1754 C CA . GLN A 1 224 ? 5.971 12.439 18.897 1.00 43.91 224 GLN A CA 1
ATOM 1755 C C . GLN A 1 224 ? 6.887 13.617 19.224 1.00 43.91 224 GLN A C 1
ATOM 1757 O O . GLN A 1 224 ? 7.230 13.849 20.382 1.00 43.91 224 GLN A O 1
ATOM 1762 N N . ARG A 1 225 ? 7.280 14.400 18.211 1.00 39.59 225 ARG A N 1
ATOM 1763 C CA . ARG A 1 225 ? 7.865 15.720 18.476 1.00 39.59 225 ARG A CA 1
ATOM 1764 C C . ARG A 1 225 ? 6.822 16.547 19.232 1.00 39.59 225 ARG A C 1
ATOM 1766 O O . ARG A 1 225 ? 5.811 16.913 18.643 1.00 39.59 225 ARG A O 1
ATOM 1773 N N . GLY A 1 226 ? 7.087 16.815 20.510 1.00 48.19 226 GLY A N 1
ATOM 1774 C CA . GLY A 1 226 ? 6.299 17.718 21.352 1.00 48.19 226 GLY A CA 1
ATOM 1775 C C . GLY A 1 226 ? 5.401 17.069 22.409 1.00 48.19 226 GLY A C 1
ATOM 1776 O O . GLY A 1 226 ? 4.796 17.814 23.166 1.00 48.19 226 GLY A O 1
ATOM 1777 N N . VAL A 1 227 ? 5.317 15.735 22.498 1.00 46.59 227 VAL A N 1
ATOM 1778 C CA . VAL A 1 227 ? 4.553 15.064 23.579 1.00 46.59 227 VAL A CA 1
ATOM 1779 C C . VAL A 1 227 ? 5.470 14.365 24.585 1.00 46.59 227 VAL A C 1
ATOM 1781 O O . VAL A 1 227 ? 5.146 14.316 25.761 1.00 46.59 227 VAL A O 1
ATOM 1784 N N . ASP A 1 228 ? 6.682 13.984 24.174 1.00 39.56 228 ASP A N 1
ATOM 1785 C CA . ASP A 1 228 ? 7.696 13.390 25.062 1.00 39.56 228 ASP A CA 1
ATOM 1786 C C . ASP A 1 228 ? 8.556 14.449 25.802 1.00 39.56 228 ASP A C 1
ATOM 1788 O O . ASP A 1 228 ? 9.716 14.193 26.125 1.00 39.56 228 ASP A O 1
ATOM 1792 N N . GLN A 1 229 ? 8.043 15.672 26.003 1.00 35.78 229 GLN A N 1
ATOM 1793 C CA . GLN A 1 229 ? 8.739 16.758 26.724 1.00 35.78 229 GLN A CA 1
ATOM 1794 C C . GLN A 1 229 ? 8.144 17.084 28.102 1.00 35.78 229 GLN A C 1
ATOM 1796 O O . GLN A 1 229 ? 8.519 18.098 28.691 1.00 35.78 229 GLN A O 1
ATOM 1801 N N . TYR A 1 230 ? 7.285 16.216 28.638 1.00 36.66 230 TYR A N 1
ATOM 1802 C CA . TYR A 1 230 ? 6.805 16.299 30.017 1.00 36.66 230 TYR A CA 1
ATOM 1803 C C . TYR A 1 230 ? 6.910 14.946 30.711 1.00 36.66 230 TYR A C 1
ATOM 1805 O O . TYR A 1 230 ? 6.530 13.936 30.078 1.00 36.66 230 TYR A O 1
#

Sequence (230 aa):
MVFLTEQMRQAEDLVFQDLLERARSATLTADDVATLNSCTTENRIANGETPPERAIIRLNRAREQANLVHLRAFAKARGQKIYLFPAMHDAPTGTNLDYLALLRTIYQVGEAGYLKGAGFFAFTKGMPIMLQQNTNTYAGLVNGMRGTAEEVVLDASVQASWMELDDLFVLFFLIQMRGQIPSMPGLFFYRHQVPLTLGFAFTDYKSQGSTFTSLILGLLFGKQRGVDQY

Secondary structure (DSSP, 8-state):
-PPP----TTTT-HHHHHHHHHHHTT---HHHHHHHHHTSHHHHHHTTPPPPS-EEESSHHHHHHHHHHHHHHHHHHTT--EEEEEPEEPPPBS----HHHHHHHHHS--TT--S-S-SEEEE-TT-EEEE-S-SBTTTTB-TT-EEE----PPPTT--EEEEE-SSSEEEEEES--------BTTBB--EE--SEEESSEE-HHHHTT---SS-EEE------TTTTT-